Protein AF-A0A3D3UKE1-F1 (afdb_monomer_lite)

Structure (mmCIF, N/CA/C/O backbone):
data_AF-A0A3D3UKE1-F1
#
_entry.id   AF-A0A3D3UKE1-F1
#
loop_
_atom_site.group_PDB
_atom_site.id
_atom_site.type_symbol
_atom_site.label_atom_id
_atom_site.label_alt_id
_atom_site.label_comp_id
_atom_site.label_asym_id
_atom_site.label_entity_id
_atom_site.label_seq_id
_atom_site.pdbx_PDB_ins_code
_atom_site.Cartn_x
_atom_site.Cartn_y
_atom_site.Cartn_z
_atom_site.occupancy
_atom_site.B_iso_or_equiv
_atom_site.auth_seq_id
_atom_site.auth_comp_id
_atom_site.auth_asym_id
_atom_site.auth_atom_id
_atom_site.pdbx_PDB_model_num
ATOM 1 N N . GLU A 1 1 ? 20.126 -11.163 16.396 1.00 57.16 1 GLU A N 1
ATOM 2 C CA . GLU A 1 1 ? 19.040 -11.382 15.422 1.00 57.16 1 GLU A CA 1
ATOM 3 C C . GLU A 1 1 ? 19.032 -10.174 14.496 1.00 57.16 1 GLU A C 1
ATOM 5 O O . GLU A 1 1 ? 19.212 -9.073 15.002 1.00 57.16 1 GLU A O 1
ATOM 10 N N . LEU A 1 2 ? 18.993 -10.368 13.176 1.00 71.19 2 LEU A N 1
ATOM 11 C CA . LEU A 1 2 ? 18.944 -9.259 12.214 1.00 71.19 2 LEU A CA 1
ATOM 12 C C . LEU A 1 2 ? 17.497 -8.771 12.132 1.00 71.19 2 LEU A C 1
ATOM 14 O O . LEU A 1 2 ? 16.613 -9.545 11.770 1.00 71.19 2 LEU A O 1
ATOM 18 N N . GLU A 1 3 ? 17.258 -7.515 12.493 1.00 77.94 3 GLU A N 1
ATOM 19 C CA . GLU A 1 3 ? 15.948 -6.888 12.337 1.00 77.94 3 GLU A CA 1
ATOM 20 C C . GLU A 1 3 ? 15.735 -6.560 10.856 1.00 77.94 3 GLU A C 1
ATOM 22 O O . GLU A 1 3 ? 16.482 -5.781 10.266 1.00 77.94 3 GLU A O 1
ATOM 27 N N . LEU A 1 4 ? 14.750 -7.208 10.232 1.00 83.50 4 LEU A N 1
ATOM 28 C CA . LEU A 1 4 ? 14.402 -6.965 8.835 1.00 83.50 4 LEU A CA 1
ATOM 29 C C . LEU A 1 4 ? 13.387 -5.821 8.760 1.00 83.50 4 LEU A C 1
ATOM 31 O O . LEU A 1 4 ? 12.241 -5.972 9.188 1.00 83.50 4 LEU A O 1
ATOM 35 N N . THR A 1 5 ? 13.806 -4.694 8.193 1.00 88.44 5 THR A N 1
ATOM 36 C CA . THR A 1 5 ? 12.964 -3.518 7.943 1.00 88.44 5 THR A CA 1
ATOM 37 C C . THR A 1 5 ? 12.627 -3.392 6.454 1.00 88.44 5 THR A C 1
ATOM 39 O O . THR A 1 5 ? 13.275 -4.035 5.623 1.00 88.44 5 THR A O 1
ATOM 42 N N . PRO A 1 6 ? 11.625 -2.573 6.079 1.00 91.69 6 PRO A N 1
ATOM 43 C CA . PRO A 1 6 ? 11.438 -2.178 4.687 1.00 91.69 6 PRO A CA 1
ATOM 44 C C . PRO A 1 6 ? 12.722 -1.588 4.088 1.00 91.69 6 PRO A C 1
ATOM 46 O O . PRO A 1 6 ? 13.528 -0.983 4.800 1.00 91.69 6 PRO A O 1
ATOM 49 N N . LEU A 1 7 ? 12.895 -1.787 2.783 1.00 93.00 7 LEU A N 1
ATOM 50 C CA . LEU A 1 7 ? 13.998 -1.237 2.004 1.00 93.00 7 LEU A CA 1
ATOM 51 C C . LEU A 1 7 ? 13.928 0.291 1.982 1.00 93.00 7 LEU A C 1
ATOM 53 O O . LEU A 1 7 ? 12.839 0.869 1.929 1.00 93.00 7 LEU A O 1
ATOM 57 N N . SER A 1 8 ? 15.093 0.938 1.972 1.00 95.19 8 SER A N 1
ATOM 58 C CA . SER A 1 8 ? 15.165 2.373 1.699 1.00 95.19 8 SER A CA 1
ATOM 59 C C . SER A 1 8 ? 14.760 2.669 0.250 1.00 95.19 8 SER A C 1
ATOM 61 O O . SER A 1 8 ? 14.779 1.780 -0.602 1.00 95.19 8 SER A O 1
ATOM 63 N N . GLY A 1 9 ? 14.424 3.926 -0.055 1.00 94.31 9 GLY A N 1
ATOM 64 C CA . GLY A 1 9 ? 14.123 4.331 -1.431 1.00 94.31 9 GLY A CA 1
ATOM 65 C C . GLY A 1 9 ? 15.261 3.990 -2.397 1.00 94.31 9 GLY A C 1
ATOM 66 O O . GLY A 1 9 ? 15.019 3.396 -3.442 1.00 94.31 9 GLY A O 1
ATOM 67 N N . GLU A 1 10 ? 16.509 4.253 -2.008 1.00 96.81 10 GLU A N 1
ATOM 68 C CA . GLU A 1 10 ? 17.683 3.918 -2.823 1.00 96.81 10 GLU A CA 1
ATOM 69 C C . GLU A 1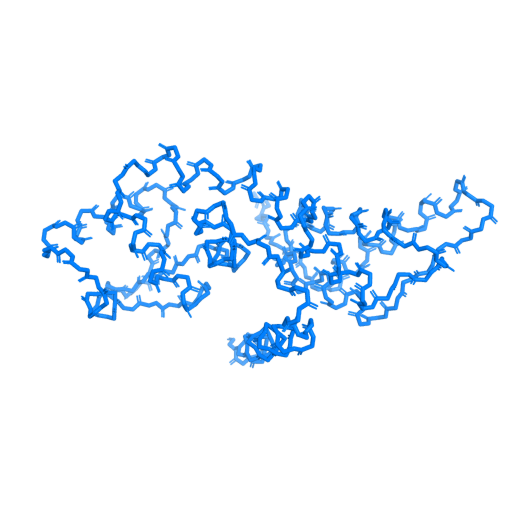 10 ? 17.876 2.408 -2.998 1.00 96.81 10 GLU A C 1
ATOM 71 O O . GLU A 1 10 ? 18.197 1.956 -4.099 1.00 96.81 10 GLU A O 1
ATOM 76 N N . ASP A 1 11 ? 17.606 1.607 -1.963 1.00 96.75 11 ASP A N 1
ATOM 77 C CA . ASP A 1 11 ? 17.656 0.147 -2.081 1.00 96.75 11 ASP A CA 1
ATOM 78 C C . ASP A 1 11 ? 16.567 -0.374 -3.024 1.00 96.75 11 ASP A C 1
ATOM 80 O O . ASP A 1 11 ? 16.836 -1.250 -3.846 1.00 96.75 11 ASP A O 1
ATOM 84 N N . VAL A 1 12 ? 15.352 0.184 -2.964 1.00 97.06 12 VAL A N 1
ATOM 85 C CA . VAL A 1 12 ? 14.283 -0.142 -3.920 1.00 97.06 12 VAL A CA 1
ATOM 86 C C . VAL A 1 12 ? 14.721 0.190 -5.344 1.00 97.06 12 VAL A C 1
ATOM 88 O O . VAL A 1 12 ? 14.632 -0.673 -6.222 1.00 97.06 12 VAL A O 1
ATOM 91 N N . LYS A 1 13 ? 15.243 1.400 -5.581 1.00 98.06 13 LYS A N 1
ATOM 92 C CA . LYS A 1 13 ? 15.735 1.803 -6.907 1.00 98.06 13 LYS A CA 1
ATOM 93 C C . LYS A 1 13 ? 16.841 0.875 -7.401 1.00 98.06 13 LYS A C 1
ATOM 95 O O . LYS A 1 13 ? 16.814 0.445 -8.552 1.00 98.06 13 LYS A O 1
ATOM 100 N N . SER A 1 14 ? 17.788 0.532 -6.529 1.00 96.44 14 SER A N 1
ATOM 101 C CA . SER A 1 14 ? 18.876 -0.405 -6.820 1.00 96.44 14 SER A CA 1
ATOM 102 C C . SER A 1 14 ? 18.346 -1.786 -7.212 1.00 96.44 14 SER A C 1
ATOM 104 O O . SER A 1 14 ? 18.734 -2.326 -8.246 1.00 96.44 14 SER A O 1
ATOM 106 N N . VAL A 1 15 ? 17.388 -2.331 -6.456 1.00 95.69 15 VAL A N 1
ATOM 107 C CA . VAL A 1 15 ? 16.750 -3.620 -6.764 1.00 95.69 15 VAL A CA 1
ATOM 108 C C . VAL A 1 15 ? 16.079 -3.601 -8.138 1.00 95.69 15 VAL A C 1
ATOM 110 O O . VAL A 1 15 ? 16.272 -4.538 -8.915 1.00 95.69 15 VAL A O 1
ATOM 113 N N . ILE A 1 16 ? 15.331 -2.543 -8.466 1.00 97.00 16 ILE A N 1
ATOM 114 C CA . ILE A 1 16 ? 14.677 -2.417 -9.777 1.00 97.00 16 ILE A CA 1
ATOM 115 C C . ILE A 1 16 ? 15.711 -2.325 -10.903 1.00 97.00 16 ILE A C 1
ATOM 117 O O . ILE A 1 16 ? 15.591 -3.046 -11.895 1.00 97.00 16 ILE A O 1
ATOM 121 N N . ARG A 1 17 ? 16.756 -1.504 -10.742 1.00 97.00 17 ARG A N 1
ATOM 122 C CA . ARG A 1 17 ? 17.830 -1.373 -11.741 1.00 97.00 17 ARG A CA 1
ATOM 123 C C . ARG A 1 17 ? 18.564 -2.695 -11.967 1.00 97.00 17 ARG A C 1
ATOM 125 O O . ARG A 1 17 ? 18.746 -3.079 -13.116 1.00 97.00 17 ARG A O 1
ATOM 132 N N . ASN A 1 18 ? 18.894 -3.426 -10.904 1.00 91.69 18 ASN A N 1
ATOM 133 C CA . ASN A 1 18 ? 19.542 -4.738 -11.005 1.00 91.69 18 ASN A CA 1
ATOM 134 C C . ASN A 1 18 ? 18.637 -5.767 -11.703 1.00 91.69 18 ASN A C 1
ATOM 136 O O . ASN A 1 18 ? 19.106 -6.576 -12.502 1.00 91.69 18 ASN A O 1
ATOM 140 N N . GLY A 1 19 ? 17.329 -5.728 -11.427 1.00 91.12 19 GLY A N 1
ATOM 141 C CA . GLY A 1 19 ? 16.345 -6.562 -12.119 1.00 91.12 19 GLY A CA 1
ATOM 142 C C . GLY A 1 19 ? 16.271 -6.257 -13.618 1.00 91.12 19 GLY A C 1
ATOM 143 O O . GLY A 1 19 ? 16.279 -7.181 -14.431 1.00 91.12 19 GLY A O 1
ATOM 144 N N . LEU A 1 20 ? 16.259 -4.972 -13.985 1.00 91.25 20 LEU A N 1
ATOM 145 C CA . LEU A 1 20 ? 16.283 -4.532 -15.381 1.00 91.25 20 LEU A CA 1
ATOM 146 C C . LEU A 1 20 ? 17.595 -4.885 -16.080 1.00 91.25 20 LEU A C 1
ATOM 148 O O . LEU A 1 20 ? 17.563 -5.325 -17.223 1.00 91.25 20 LEU A O 1
ATOM 152 N N . GLU A 1 21 ? 18.741 -4.741 -15.414 1.00 91.75 21 GLU A N 1
ATOM 153 C CA . GLU A 1 21 ? 20.040 -5.147 -15.958 1.00 91.75 21 GLU A CA 1
ATOM 154 C C . GLU A 1 21 ? 20.061 -6.648 -16.272 1.00 91.75 21 GLU A C 1
ATOM 156 O O . GLU A 1 21 ? 20.431 -7.050 -17.378 1.00 91.75 21 GLU A O 1
ATOM 161 N N . ALA A 1 22 ? 19.583 -7.474 -15.337 1.00 84.25 22 ALA A N 1
ATOM 162 C CA . ALA A 1 22 ? 19.475 -8.912 -15.538 1.00 84.25 22 ALA A CA 1
ATOM 163 C C . ALA A 1 22 ? 18.524 -9.269 -16.694 1.00 84.25 22 ALA A C 1
ATOM 165 O O . ALA A 1 22 ? 18.854 -10.139 -17.499 1.00 84.25 22 ALA A O 1
ATOM 166 N N . ALA A 1 23 ? 17.374 -8.594 -16.809 1.00 84.31 23 ALA A N 1
ATOM 167 C CA . ALA A 1 23 ? 16.444 -8.788 -17.925 1.00 84.31 23 ALA A CA 1
ATOM 168 C C . ALA A 1 23 ? 17.074 -8.374 -19.266 1.00 84.31 23 ALA A C 1
ATOM 170 O O . ALA A 1 23 ? 17.056 -9.141 -20.230 1.00 84.31 23 ALA A O 1
ATOM 171 N N . ASN A 1 24 ? 17.729 -7.211 -19.294 1.00 87.88 24 ASN A N 1
ATOM 172 C CA . ASN A 1 24 ? 18.405 -6.664 -20.467 1.00 87.88 24 ASN A CA 1
ATOM 173 C C . ASN A 1 24 ? 19.514 -7.579 -20.998 1.00 87.88 24 ASN A C 1
ATOM 175 O O . ASN A 1 24 ? 19.700 -7.662 -22.210 1.00 87.88 24 ASN A O 1
ATOM 179 N N . ALA A 1 25 ? 20.202 -8.318 -20.126 1.00 87.69 25 ALA A N 1
ATOM 180 C CA . ALA A 1 25 ? 21.204 -9.302 -20.534 1.00 87.69 25 ALA A CA 1
ATOM 181 C C . ALA A 1 25 ? 20.624 -10.484 -21.342 1.00 87.69 25 ALA A C 1
ATOM 183 O O . ALA A 1 25 ? 21.377 -11.202 -22.002 1.00 87.69 25 ALA A O 1
ATOM 184 N N . MET A 1 26 ? 19.304 -10.701 -21.300 1.00 83.25 26 MET A N 1
ATOM 185 C CA . MET A 1 26 ? 18.619 -11.818 -21.964 1.00 83.25 26 MET A CA 1
ATOM 186 C C . MET A 1 26 ? 17.860 -11.410 -23.238 1.00 83.25 26 MET A C 1
ATOM 188 O O . MET A 1 26 ? 17.297 -12.275 -23.909 1.00 83.25 26 MET A O 1
ATOM 192 N N . GLN A 1 27 ? 17.831 -10.121 -23.588 1.00 81.50 27 GLN A N 1
ATOM 193 C CA . GLN A 1 27 ? 17.027 -9.574 -24.689 1.00 81.50 27 GLN A CA 1
ATOM 194 C C . GLN A 1 27 ? 17.875 -8.765 -25.679 1.00 81.50 27 GLN A C 1
ATOM 196 O O . GLN A 1 27 ? 18.909 -8.203 -25.336 1.00 81.50 27 GLN A O 1
ATOM 201 N N . SER A 1 28 ? 17.430 -8.692 -26.937 1.00 82.81 28 SER A N 1
ATOM 202 C CA . SER A 1 28 ? 18.147 -7.969 -27.999 1.00 82.81 28 SER A CA 1
ATOM 203 C C . SER A 1 28 ? 17.992 -6.450 -27.921 1.00 82.81 28 SER A C 1
ATOM 205 O O . SER A 1 28 ? 18.871 -5.719 -28.370 1.00 82.81 28 SER A O 1
ATOM 207 N N . THR A 1 29 ? 16.866 -5.978 -27.386 1.00 89.94 29 THR A N 1
ATOM 208 C CA . THR A 1 29 ? 16.536 -4.554 -27.280 1.00 89.94 29 THR A CA 1
ATOM 209 C C . THR A 1 29 ? 16.434 -4.207 -25.805 1.00 89.94 29 THR A C 1
ATOM 211 O O . THR A 1 29 ? 15.548 -4.752 -25.159 1.00 89.94 29 THR A O 1
ATOM 214 N N . PRO A 1 30 ? 17.317 -3.368 -25.244 1.00 92.69 30 PRO A N 1
ATOM 215 C CA . PRO A 1 30 ? 17.303 -3.070 -23.816 1.00 92.69 30 PRO A CA 1
ATOM 216 C C . PRO A 1 30 ? 16.148 -2.134 -23.444 1.00 92.69 30 PRO A C 1
ATOM 218 O O . PRO A 1 30 ? 15.898 -1.153 -24.143 1.00 92.69 30 PRO A O 1
ATOM 221 N N . VAL A 1 31 ? 15.514 -2.409 -22.306 1.00 94.38 31 VAL A N 1
ATOM 222 C CA . VAL A 1 31 ? 14.503 -1.561 -21.663 1.00 94.38 31 VAL A CA 1
ATOM 223 C C . VAL A 1 31 ? 15.182 -0.612 -20.679 1.00 94.38 31 VAL A C 1
ATOM 225 O O . VAL A 1 31 ? 16.100 -0.997 -19.945 1.00 94.38 31 VAL A O 1
ATOM 228 N N . LYS A 1 32 ? 14.737 0.643 -20.662 1.00 97.94 32 LYS A N 1
ATOM 229 C CA . LYS A 1 32 ? 15.161 1.668 -19.701 1.00 97.94 32 LYS A CA 1
ATOM 230 C C . LYS A 1 32 ? 14.013 2.015 -18.761 1.00 97.94 32 LYS A C 1
ATOM 232 O O . LYS A 1 32 ? 12.866 1.693 -19.032 1.00 97.94 32 LYS A O 1
ATOM 237 N N . ILE A 1 33 ? 14.340 2.686 -17.664 1.00 98.19 33 ILE A N 1
ATOM 238 C CA . ILE A 1 33 ? 13.363 3.248 -16.736 1.00 98.19 33 ILE A CA 1
ATOM 239 C C . ILE A 1 33 ? 13.764 4.679 -16.396 1.00 98.19 33 ILE A C 1
ATOM 241 O O . ILE A 1 33 ? 14.959 4.976 -16.285 1.00 98.19 33 ILE A O 1
ATOM 245 N N . THR A 1 34 ? 12.785 5.564 -16.270 1.00 98.31 34 THR A N 1
ATOM 246 C CA . THR A 1 34 ? 13.006 6.952 -15.858 1.00 98.31 34 THR A CA 1
ATOM 247 C C . THR A 1 34 ? 13.090 7.080 -14.328 1.00 98.31 34 THR A C 1
ATOM 249 O O . THR A 1 34 ? 12.664 6.198 -13.581 1.00 98.31 34 THR A O 1
ATOM 252 N N . GLU A 1 35 ? 13.673 8.172 -13.821 1.00 97.12 35 GLU A N 1
ATOM 253 C CA . GLU A 1 35 ? 13.807 8.371 -12.366 1.00 97.12 35 GLU A CA 1
ATOM 254 C C . GLU A 1 35 ? 12.460 8.613 -11.669 1.00 97.12 35 GLU A C 1
ATOM 256 O O . GLU A 1 35 ? 12.247 8.115 -10.569 1.00 97.12 35 GLU A O 1
ATOM 261 N N . ASP A 1 36 ? 11.522 9.301 -12.318 1.00 94.75 36 ASP A N 1
ATOM 262 C CA . ASP A 1 36 ? 10.164 9.507 -11.802 1.00 94.75 36 ASP A CA 1
ATOM 263 C C . ASP A 1 36 ? 9.357 8.197 -11.748 1.00 94.75 36 ASP A C 1
ATOM 265 O O . ASP A 1 36 ? 8.622 7.960 -10.789 1.00 94.75 36 ASP A O 1
ATOM 269 N N . ALA A 1 37 ? 9.549 7.295 -12.715 1.00 97.31 37 ALA A N 1
ATOM 270 C CA . ALA A 1 37 ? 8.995 5.942 -12.665 1.00 97.31 37 ALA A CA 1
ATOM 271 C C . ALA A 1 37 ? 9.554 5.140 -11.475 1.00 97.31 37 ALA A C 1
ATOM 273 O O . ALA A 1 37 ? 8.814 4.443 -10.775 1.00 97.31 37 ALA A O 1
ATOM 274 N N . LEU A 1 38 ? 10.857 5.265 -11.205 1.00 97.44 38 LEU A N 1
ATOM 275 C CA . LEU A 1 38 ? 11.491 4.662 -10.033 1.00 97.44 38 LEU A CA 1
ATOM 276 C C . LEU A 1 38 ? 10.934 5.232 -8.720 1.00 97.44 38 LEU A C 1
ATOM 278 O O . LEU A 1 38 ? 10.627 4.458 -7.811 1.00 97.44 38 LEU A O 1
ATOM 282 N N . ASP A 1 39 ? 10.762 6.552 -8.630 1.00 94.88 39 ASP A N 1
ATOM 283 C CA . ASP A 1 39 ? 10.177 7.218 -7.461 1.00 94.88 39 ASP A CA 1
ATOM 284 C C . ASP A 1 39 ? 8.737 6.756 -7.198 1.00 94.88 39 ASP A C 1
ATOM 286 O O . ASP A 1 39 ? 8.367 6.513 -6.047 1.00 94.88 39 ASP A O 1
ATOM 290 N N . LEU A 1 40 ? 7.939 6.525 -8.246 1.00 94.06 40 LEU A N 1
ATOM 291 C CA . LEU A 1 40 ? 6.608 5.928 -8.097 1.00 94.06 40 LEU A CA 1
ATOM 292 C C . LEU A 1 40 ? 6.655 4.503 -7.536 1.00 94.06 40 LEU A C 1
ATOM 294 O O . LEU A 1 40 ? 5.833 4.151 -6.688 1.00 94.06 40 LEU A O 1
ATOM 298 N N . ILE A 1 41 ? 7.602 3.670 -7.978 1.00 95.25 41 ILE A N 1
ATOM 299 C CA . ILE A 1 41 ? 7.747 2.303 -7.450 1.00 95.25 41 ILE A CA 1
ATOM 300 C C . ILE A 1 41 ? 8.158 2.340 -5.972 1.00 95.25 41 ILE A C 1
ATOM 302 O O . ILE A 1 41 ? 7.626 1.563 -5.172 1.00 95.25 41 ILE A O 1
ATOM 306 N N . VAL A 1 42 ? 9.057 3.252 -5.583 1.00 94.69 42 VAL A N 1
ATOM 307 C CA . VAL A 1 42 ? 9.374 3.522 -4.167 1.00 94.69 42 VAL A CA 1
ATOM 308 C C . VAL A 1 42 ? 8.093 3.884 -3.411 1.00 94.69 42 VAL A C 1
ATOM 310 O O . VAL A 1 42 ? 7.774 3.237 -2.411 1.00 94.69 42 VAL A O 1
ATOM 313 N N . GLY A 1 43 ? 7.337 4.826 -3.982 1.00 88.38 43 GLY A N 1
ATOM 314 C CA . GLY A 1 43 ? 5.967 5.218 -3.654 1.00 88.38 43 GLY A CA 1
ATOM 315 C C . GLY A 1 43 ? 5.066 4.075 -3.224 1.00 88.38 43 GLY A C 1
ATOM 316 O O . GLY A 1 43 ? 4.681 3.912 -2.064 1.00 88.38 43 GLY A O 1
ATOM 317 N N . PHE A 1 44 ? 4.702 3.282 -4.219 1.00 92.19 44 PHE A N 1
ATOM 318 C CA . PHE A 1 44 ? 3.675 2.266 -4.084 1.00 92.19 44 PHE A CA 1
ATOM 319 C C . PHE A 1 44 ? 4.132 1.041 -3.297 1.00 92.19 44 PHE A C 1
ATOM 321 O O . PHE A 1 44 ? 3.304 0.353 -2.698 1.00 92.19 44 PHE A O 1
ATOM 328 N N . SER A 1 45 ? 5.434 0.750 -3.293 1.00 92.62 45 SER A N 1
ATOM 329 C CA . SER A 1 45 ? 5.956 -0.440 -2.624 1.00 92.62 45 SER A CA 1
ATOM 330 C C . SER A 1 45 ? 6.126 -0.286 -1.115 1.00 92.62 45 SER A C 1
ATOM 332 O O . SER A 1 45 ? 6.250 -1.305 -0.431 1.00 92.62 45 SER A O 1
ATOM 334 N N . GLU A 1 46 ? 6.171 0.945 -0.591 1.00 91.00 46 GLU A N 1
ATOM 335 C CA . GLU A 1 46 ? 6.490 1.242 0.816 1.00 91.00 46 GLU A CA 1
ATOM 336 C C . GLU A 1 46 ? 7.782 0.528 1.298 1.00 91.00 46 GLU A C 1
ATOM 338 O O . GLU A 1 46 ? 7.927 0.209 2.479 1.00 91.00 46 GLU A O 1
ATOM 343 N N . GLY A 1 47 ? 8.702 0.204 0.376 1.00 91.12 47 GLY A N 1
ATOM 344 C CA . GLY A 1 47 ? 9.938 -0.534 0.662 1.00 91.12 47 GLY A CA 1
ATOM 345 C C . GLY A 1 47 ? 9.773 -2.043 0.897 1.00 91.12 47 GLY A C 1
ATOM 346 O O . GLY A 1 47 ? 10.754 -2.727 1.189 1.00 91.12 47 GLY A O 1
ATOM 347 N N . TYR A 1 48 ? 8.571 -2.616 0.781 1.00 91.19 48 TYR A N 1
ATOM 348 C CA . TYR A 1 48 ? 8.377 -4.054 0.993 1.00 91.19 48 TYR A CA 1
ATOM 349 C C . TYR A 1 48 ? 8.834 -4.861 -0.233 1.00 91.19 48 TYR A C 1
ATOM 351 O O . TYR A 1 48 ? 8.248 -4.702 -1.306 1.00 91.19 48 TYR A O 1
ATOM 359 N N . PRO A 1 49 ? 9.795 -5.803 -0.104 1.00 91.94 49 PRO A N 1
ATOM 360 C CA . PRO A 1 49 ? 10.395 -6.485 -1.259 1.00 91.94 49 PRO A CA 1
ATOM 361 C C . PRO A 1 49 ? 9.398 -7.155 -2.217 1.00 91.94 49 PRO A C 1
ATOM 363 O O . PRO A 1 49 ? 9.561 -7.114 -3.432 1.00 91.94 49 PRO A O 1
ATOM 366 N N . HIS A 1 50 ? 8.325 -7.740 -1.684 1.00 88.12 50 HIS A N 1
ATOM 367 C CA . HIS A 1 50 ? 7.293 -8.394 -2.488 1.00 88.12 50 HIS A CA 1
ATOM 368 C C . HIS A 1 50 ? 6.393 -7.397 -3.236 1.00 88.12 50 HIS A C 1
ATOM 370 O O . HIS A 1 50 ? 5.876 -7.731 -4.300 1.00 88.12 50 HIS A O 1
ATOM 376 N N . PHE A 1 51 ? 6.227 -6.173 -2.723 1.00 93.38 51 PHE A N 1
ATOM 377 C CA . PHE A 1 51 ? 5.549 -5.102 -3.452 1.00 93.38 51 PHE A CA 1
ATOM 378 C C . PHE A 1 51 ? 6.471 -4.505 -4.511 1.00 93.38 51 PHE A C 1
ATOM 380 O O . PHE A 1 51 ? 6.039 -4.375 -5.651 1.00 93.38 51 PHE A O 1
ATOM 387 N N . VAL A 1 52 ? 7.746 -4.251 -4.185 1.00 95.12 52 VAL A N 1
ATOM 388 C CA . VAL A 1 52 ? 8.765 -3.805 -5.158 1.00 95.12 52 VAL A CA 1
ATOM 389 C C . VAL A 1 52 ? 8.782 -4.731 -6.373 1.00 95.12 52 VAL A C 1
ATOM 391 O O . VAL A 1 52 ? 8.665 -4.271 -7.506 1.00 95.12 52 VAL A O 1
ATOM 394 N N . GLN A 1 53 ? 8.840 -6.044 -6.133 1.00 92.75 53 GLN A N 1
ATOM 395 C CA . GLN A 1 53 ? 8.806 -7.045 -7.194 1.00 92.75 53 GLN A CA 1
ATOM 396 C C . GLN A 1 53 ? 7.524 -6.961 -8.030 1.00 92.75 53 GLN A C 1
ATOM 398 O O . GLN A 1 53 ? 7.593 -7.003 -9.257 1.00 92.75 53 GLN A O 1
ATOM 403 N N . GLN A 1 54 ? 6.355 -6.865 -7.389 1.00 94.50 54 GLN A N 1
ATOM 404 C CA . GLN A 1 54 ? 5.082 -6.849 -8.106 1.00 94.50 54 GLN A CA 1
ATOM 405 C C . GLN A 1 54 ? 4.921 -5.580 -8.951 1.00 94.50 54 GLN A C 1
ATOM 407 O O . GLN A 1 54 ? 4.513 -5.693 -10.106 1.00 94.50 54 GLN A O 1
ATOM 412 N N . PHE A 1 55 ? 5.251 -4.402 -8.413 1.00 96.12 55 PHE A N 1
ATOM 413 C CA . PHE A 1 55 ? 5.204 -3.150 -9.171 1.00 96.12 55 PHE A CA 1
ATOM 414 C C . PHE A 1 55 ? 6.216 -3.172 -10.316 1.00 96.12 55 PHE A C 1
ATOM 416 O O . PHE A 1 55 ? 5.813 -2.994 -11.459 1.00 96.12 55 PHE A O 1
ATOM 423 N N . GLY A 1 56 ? 7.480 -3.518 -10.047 1.00 94.81 56 GLY A N 1
ATOM 424 C CA . GLY A 1 56 ? 8.517 -3.601 -11.079 1.00 94.81 56 GLY A CA 1
ATOM 425 C C . GLY A 1 56 ? 8.163 -4.556 -12.222 1.00 94.81 56 GLY A C 1
ATOM 426 O O . GLY A 1 56 ? 8.261 -4.184 -13.388 1.00 94.81 56 GLY A O 1
ATOM 427 N N . TYR A 1 57 ? 7.687 -5.765 -11.900 1.00 93.75 57 TYR A N 1
ATOM 428 C CA . TYR A 1 57 ? 7.254 -6.731 -12.914 1.00 93.75 57 TYR A CA 1
ATOM 429 C C . TYR A 1 57 ? 6.054 -6.226 -13.720 1.00 93.75 57 TYR A C 1
ATOM 431 O O . TYR A 1 57 ? 6.037 -6.371 -14.940 1.00 93.75 57 TYR A O 1
ATOM 439 N N . SER A 1 58 ? 5.059 -5.633 -13.053 1.00 94.75 58 SER A N 1
ATOM 440 C CA . SER A 1 58 ? 3.848 -5.158 -13.733 1.00 94.75 58 SER A CA 1
ATOM 441 C C . SER A 1 58 ? 4.183 -4.022 -14.704 1.00 94.75 58 SER A C 1
ATOM 443 O O . SER A 1 58 ? 3.725 -4.066 -15.843 1.00 94.75 58 SER A O 1
ATOM 445 N N . SER A 1 59 ? 5.036 -3.074 -14.297 1.00 96.06 59 SER A N 1
ATOM 446 C CA . SER A 1 59 ? 5.496 -1.977 -15.159 1.00 96.06 59 SER A CA 1
ATOM 447 C C . SER A 1 59 ? 6.286 -2.496 -16.359 1.00 96.06 59 SER A C 1
ATOM 449 O O . SER A 1 59 ? 5.960 -2.168 -17.493 1.00 96.06 59 SER A O 1
ATOM 451 N N . TYR A 1 60 ? 7.250 -3.394 -16.132 1.00 93.44 60 TYR A N 1
ATOM 452 C CA . TYR A 1 60 ? 8.016 -4.019 -17.216 1.00 93.44 60 TYR A CA 1
ATOM 453 C C . TYR A 1 60 ? 7.123 -4.802 -18.192 1.00 93.44 60 TYR A C 1
ATOM 455 O O . TYR A 1 60 ? 7.362 -4.801 -19.392 1.00 93.44 60 TYR A O 1
ATOM 463 N N . SER A 1 61 ? 6.076 -5.470 -17.698 1.00 91.00 61 SER A N 1
ATOM 464 C CA . SER A 1 61 ? 5.166 -6.249 -18.548 1.00 91.00 61 SER A CA 1
ATOM 465 C C . SER A 1 61 ? 4.218 -5.401 -19.404 1.00 91.00 61 SER A C 1
ATOM 467 O O . SER A 1 61 ? 3.652 -5.921 -20.368 1.00 91.00 61 SER A O 1
ATOM 469 N N . LEU A 1 62 ? 4.003 -4.137 -19.026 1.00 92.12 62 LEU A N 1
ATOM 470 C CA . LEU A 1 62 ? 3.087 -3.222 -19.706 1.00 92.12 62 LEU A CA 1
ATOM 471 C C . LEU A 1 62 ? 3.785 -2.213 -20.614 1.00 92.12 62 LEU A C 1
ATOM 473 O O . LEU A 1 62 ? 3.101 -1.687 -21.494 1.00 92.12 62 LEU A O 1
ATOM 477 N N . ASP A 1 63 ? 5.092 -2.006 -20.436 1.00 92.94 63 ASP A N 1
ATOM 478 C CA . ASP A 1 63 ? 5.945 -1.232 -21.340 1.00 92.94 63 ASP A CA 1
ATOM 479 C C . ASP A 1 63 ? 5.810 -1.723 -22.793 1.00 92.94 63 ASP A C 1
ATOM 481 O O . ASP A 1 63 ? 5.688 -2.921 -23.081 1.00 92.94 63 ASP A O 1
ATOM 485 N N . LYS A 1 64 ? 5.796 -0.766 -23.725 1.00 94.50 64 LYS A N 1
ATOM 486 C CA . LYS A 1 64 ? 5.601 -1.007 -25.164 1.00 94.50 64 LYS A CA 1
ATOM 487 C C . LYS A 1 64 ? 6.660 -0.363 -26.040 1.00 94.50 64 LYS A C 1
ATOM 489 O O . LYS A 1 64 ? 6.694 -0.668 -27.236 1.00 94.50 64 LYS A O 1
ATOM 494 N N . ASP A 1 65 ? 7.484 0.522 -25.497 1.00 96.50 65 ASP A N 1
ATOM 495 C CA . ASP A 1 65 ? 8.451 1.299 -26.270 1.00 96.50 65 ASP A CA 1
ATOM 496 C C . ASP A 1 65 ? 9.893 1.168 -25.753 1.00 96.50 65 ASP A C 1
ATOM 498 O O . ASP A 1 65 ? 10.814 1.733 -26.351 1.00 96.50 65 ASP A O 1
ATOM 502 N N . ASN A 1 66 ? 10.118 0.281 -24.779 1.00 96.50 66 ASN A N 1
ATOM 503 C CA . ASN A 1 66 ? 11.400 0.027 -24.123 1.00 96.50 66 ASN A CA 1
ATOM 504 C C . ASN A 1 66 ? 11.842 1.174 -23.201 1.00 96.50 66 ASN A C 1
ATOM 506 O O . ASN A 1 66 ? 13.040 1.308 -22.905 1.00 96.50 66 ASN A O 1
ATOM 510 N N . LEU A 1 67 ? 10.900 1.996 -22.743 1.00 98.06 67 LEU A N 1
ATOM 511 C CA . LEU A 1 67 ? 11.124 3.039 -21.758 1.00 98.06 67 LEU A CA 1
ATOM 512 C C . LEU A 1 67 ? 9.978 3.037 -20.747 1.00 98.06 67 LEU A C 1
ATOM 514 O O . LEU A 1 67 ? 8.983 3.715 -20.934 1.00 98.06 67 LEU A O 1
ATOM 518 N N . ILE A 1 68 ? 10.183 2.353 -19.622 1.00 98.00 68 ILE A N 1
ATOM 519 C CA . ILE A 1 68 ? 9.253 2.405 -18.495 1.00 98.00 68 ILE A CA 1
ATOM 520 C C . ILE A 1 68 ? 9.239 3.832 -17.947 1.00 98.00 68 ILE A C 1
ATOM 522 O O . ILE A 1 68 ? 10.219 4.281 -17.335 1.00 98.00 68 ILE A O 1
ATOM 526 N N . ASP A 1 69 ? 8.122 4.517 -18.145 1.00 96.69 69 ASP A N 1
ATOM 527 C CA . ASP A 1 69 ? 7.908 5.878 -17.675 1.00 96.69 69 ASP A CA 1
ATOM 528 C C . ASP A 1 69 ? 6.881 5.952 -16.529 1.00 96.69 69 ASP A C 1
ATOM 530 O O . ASP A 1 69 ? 6.398 4.949 -15.986 1.00 96.69 69 ASP A O 1
ATOM 534 N N . HIS A 1 70 ? 6.575 7.175 -16.097 1.00 94.12 70 HIS A N 1
ATOM 535 C CA . HIS A 1 70 ? 5.584 7.432 -15.055 1.00 94.12 70 HIS A CA 1
ATOM 536 C C . HIS A 1 70 ? 4.207 6.831 -15.384 1.00 94.12 70 HIS A C 1
ATOM 538 O O . HIS A 1 70 ? 3.504 6.331 -14.493 1.00 94.12 70 HIS A O 1
ATOM 544 N N . GLN A 1 71 ? 3.782 6.925 -16.644 1.00 94.31 71 GLN A N 1
ATOM 545 C CA . GLN A 1 71 ? 2.475 6.459 -17.084 1.00 94.31 71 GLN A CA 1
ATOM 546 C C . GLN A 1 71 ? 2.421 4.930 -17.071 1.00 94.31 71 GLN A C 1
ATOM 548 O O . GLN A 1 71 ? 1.449 4.382 -16.548 1.00 94.31 71 GLN A O 1
ATOM 553 N N . ASP A 1 72 ? 3.483 4.248 -17.508 1.00 95.00 72 ASP A N 1
ATOM 554 C CA . ASP A 1 72 ? 3.561 2.783 -17.448 1.00 95.00 72 ASP A CA 1
ATOM 555 C C . ASP A 1 72 ? 3.427 2.261 -16.017 1.00 95.00 72 ASP A C 1
ATOM 557 O O . ASP A 1 72 ? 2.640 1.351 -15.749 1.00 95.00 72 ASP A O 1
ATOM 561 N N . VAL A 1 73 ? 4.158 2.858 -15.066 1.00 95.81 73 VAL A N 1
ATOM 562 C CA . VAL A 1 73 ? 4.087 2.455 -13.650 1.00 95.81 73 VAL A CA 1
ATOM 563 C C . VAL A 1 73 ? 2.701 2.714 -13.068 1.00 95.81 73 VAL A C 1
ATOM 565 O O . VAL A 1 73 ? 2.176 1.892 -12.312 1.00 95.81 73 VAL A O 1
ATOM 568 N N . T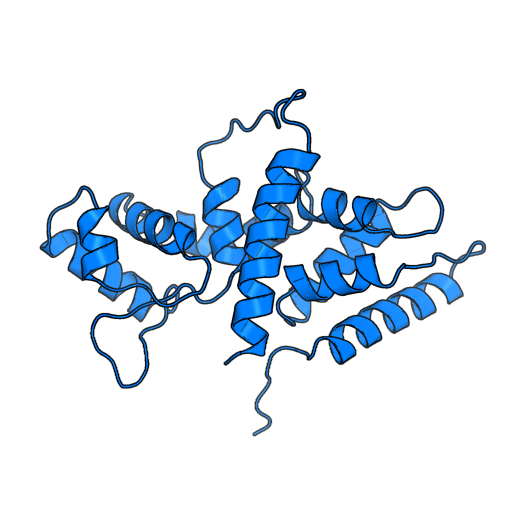HR A 1 74 ? 2.087 3.838 -13.429 1.00 91.88 74 THR A N 1
ATOM 569 C CA . THR A 1 74 ? 0.731 4.185 -12.993 1.00 91.88 74 THR A CA 1
ATOM 570 C C . THR A 1 74 ? -0.291 3.180 -13.517 1.00 91.88 74 THR A C 1
ATOM 572 O O . THR A 1 74 ? -1.081 2.633 -12.739 1.00 91.88 74 THR A O 1
ATOM 575 N N . ASP A 1 75 ? -0.278 2.915 -14.821 1.00 90.56 75 ASP A N 1
ATOM 576 C CA . ASP A 1 75 ? -1.227 2.006 -15.457 1.00 90.56 75 ASP A CA 1
ATOM 577 C C . ASP A 1 75 ? -1.031 0.581 -14.942 1.00 90.56 75 ASP A C 1
ATOM 579 O O . ASP A 1 75 ? -2.011 -0.109 -14.633 1.00 90.56 75 ASP A O 1
ATOM 583 N N . ALA A 1 76 ? 0.223 0.174 -14.742 1.00 92.88 76 ALA A N 1
ATOM 584 C CA . ALA A 1 76 ? 0.574 -1.086 -14.110 1.00 92.88 76 ALA A CA 1
ATOM 585 C C . ALA A 1 76 ? 0.090 -1.198 -12.670 1.00 92.88 76 ALA A C 1
ATOM 587 O O . ALA A 1 76 ? -0.320 -2.280 -12.250 1.00 92.88 76 ALA A O 1
ATOM 588 N N . ALA A 1 77 ? 0.111 -0.109 -11.907 1.00 90.75 77 ALA A N 1
ATOM 589 C CA . ALA A 1 77 ? -0.351 -0.106 -10.531 1.00 90.75 77 ALA A CA 1
ATOM 590 C C . ALA A 1 77 ? -1.881 -0.193 -10.430 1.00 90.75 77 ALA A C 1
ATOM 592 O O . ALA A 1 77 ? -2.398 -0.985 -9.635 1.00 90.75 77 ALA A O 1
ATOM 593 N N . LEU A 1 78 ? -2.594 0.619 -11.216 1.00 88.44 78 LEU A N 1
ATOM 594 C CA . LEU A 1 78 ? -4.004 0.957 -10.987 1.00 88.44 78 LEU A CA 1
ATOM 595 C C . LEU A 1 78 ? -5.005 0.180 -11.846 1.00 88.44 78 LEU A C 1
ATOM 597 O O . LEU A 1 78 ? -6.195 0.152 -11.519 1.00 88.44 78 LEU A O 1
ATOM 601 N N . SER A 1 79 ? -4.557 -0.440 -12.937 1.00 85.25 79 SER A N 1
ATOM 602 C CA . SER A 1 79 ? -5.445 -1.194 -13.822 1.00 85.25 79 SER A CA 1
ATOM 603 C C . SER A 1 79 ? -6.049 -2.418 -13.132 1.00 85.25 79 SER A C 1
ATOM 605 O O . SER A 1 79 ? -5.501 -2.974 -12.179 1.00 85.25 79 SER A O 1
ATOM 607 N N . LYS A 1 80 ? -7.182 -2.900 -13.654 1.00 83.31 80 LYS A N 1
ATOM 608 C CA . LYS A 1 80 ? -7.717 -4.213 -13.272 1.00 83.31 80 LYS A CA 1
ATOM 609 C C . LYS A 1 80 ? -6.703 -5.299 -13.637 1.00 83.31 80 LYS A C 1
ATOM 611 O O . LYS A 1 80 ? -6.249 -5.345 -14.778 1.00 83.31 80 LYS A O 1
ATOM 616 N N . GLY A 1 81 ? -6.375 -6.175 -12.692 1.00 84.56 81 GLY A N 1
ATOM 617 C CA . GLY A 1 81 ? -5.265 -7.121 -12.832 1.00 84.56 81 GLY A CA 1
ATOM 618 C C . GLY A 1 81 ? -3.872 -6.483 -12.736 1.00 84.56 81 GLY A C 1
ATOM 619 O O . GLY A 1 81 ? -2.885 -7.180 -12.943 1.00 84.56 81 GLY A O 1
ATOM 620 N N . GLY A 1 82 ? -3.789 -5.188 -12.421 1.00 89.25 82 GLY A N 1
ATOM 621 C CA . GLY A 1 82 ? -2.552 -4.481 -12.111 1.00 89.25 82 GLY A CA 1
ATOM 622 C C . GLY A 1 82 ? -2.040 -4.794 -10.705 1.00 89.25 82 GLY A C 1
ATOM 623 O O . GLY A 1 82 ? -2.632 -5.570 -9.948 1.00 89.25 82 GLY A O 1
ATOM 624 N N . ALA A 1 83 ? -0.923 -4.179 -10.331 1.00 92.38 83 ALA A N 1
ATOM 625 C CA . ALA A 1 83 ? -0.183 -4.522 -9.127 1.00 92.38 83 ALA A CA 1
ATOM 626 C C . ALA A 1 83 ? -1.012 -4.372 -7.842 1.00 92.38 83 ALA A C 1
ATOM 628 O O . ALA A 1 83 ? -0.986 -5.288 -7.020 1.00 92.38 83 ALA A O 1
ATOM 629 N N . PHE A 1 84 ? -1.795 -3.298 -7.667 1.00 91.06 84 PHE A N 1
ATOM 630 C CA . PHE A 1 84 ? -2.633 -3.153 -6.468 1.00 91.06 84 PHE A CA 1
ATOM 631 C C . PHE A 1 84 ? -3.759 -4.188 -6.393 1.00 91.06 84 PHE A C 1
ATOM 633 O O . PHE A 1 84 ? -4.077 -4.655 -5.298 1.00 91.06 84 PHE A O 1
ATOM 640 N N . ASP A 1 85 ? -4.337 -4.575 -7.531 1.00 89.06 85 ASP A N 1
ATOM 641 C CA . ASP A 1 85 ? -5.371 -5.614 -7.589 1.00 89.06 85 ASP A CA 1
ATOM 642 C C . ASP A 1 85 ? -4.775 -6.976 -7.192 1.00 89.06 85 ASP A C 1
ATOM 644 O O . ASP A 1 85 ? -5.277 -7.658 -6.297 1.00 89.06 85 ASP A O 1
ATOM 648 N N . LEU A 1 86 ? -3.613 -7.316 -7.764 1.00 91.00 86 LEU A N 1
ATOM 649 C CA . LEU A 1 86 ? -2.888 -8.562 -7.490 1.00 91.00 86 LEU A CA 1
ATOM 650 C C . LEU A 1 86 ? -2.364 -8.648 -6.048 1.00 91.00 86 LEU A C 1
ATOM 652 O O . LEU A 1 86 ? -2.487 -9.695 -5.403 1.00 91.00 86 LEU A O 1
ATOM 656 N N . ILE A 1 87 ? -1.803 -7.555 -5.521 1.00 92.19 87 ILE A N 1
ATOM 657 C CA . ILE A 1 87 ? -1.401 -7.437 -4.109 1.00 92.19 87 ILE A CA 1
ATOM 658 C C . ILE A 1 87 ? -2.629 -7.597 -3.215 1.00 92.19 87 ILE A C 1
ATOM 660 O O . ILE A 1 87 ? -2.606 -8.352 -2.239 1.00 92.19 87 ILE A O 1
ATOM 664 N N . GLY A 1 88 ? -3.711 -6.915 -3.573 1.00 90.44 88 GLY A N 1
ATOM 665 C CA . GLY A 1 88 ? -4.986 -6.976 -2.890 1.00 90.44 88 GLY A CA 1
ATOM 666 C C . GLY A 1 88 ? -5.516 -8.392 -2.742 1.00 90.44 88 GLY A C 1
ATOM 667 O O . GLY A 1 88 ? -5.796 -8.844 -1.628 1.00 90.44 88 GLY A O 1
ATOM 668 N N . ASP A 1 89 ? -5.590 -9.116 -3.853 1.00 89.19 89 ASP A N 1
ATOM 669 C CA . ASP A 1 89 ? -6.059 -10.496 -3.887 1.00 89.19 89 ASP A CA 1
ATOM 670 C C . ASP A 1 89 ? -5.157 -11.445 -3.088 1.00 89.19 89 ASP A C 1
ATOM 672 O O . ASP A 1 89 ? -5.667 -12.313 -2.372 1.00 89.19 89 ASP A O 1
ATOM 676 N N . ARG A 1 90 ? -3.832 -11.263 -3.161 1.00 90.81 90 ARG A N 1
ATOM 677 C CA . ARG A 1 90 ? -2.866 -12.147 -2.493 1.00 90.81 90 ARG A CA 1
ATOM 678 C C . ARG A 1 90 ? -2.760 -11.901 -0.988 1.00 90.81 90 ARG A C 1
ATOM 680 O O . ARG A 1 90 ? -2.638 -12.862 -0.230 1.00 90.81 90 ARG A O 1
ATOM 687 N N . TYR A 1 91 ? -2.787 -10.643 -0.552 1.00 88.62 91 TYR A N 1
ATOM 688 C CA . TYR A 1 91 ? -2.433 -10.269 0.822 1.00 88.62 91 TYR A CA 1
ATOM 689 C C . TYR A 1 91 ? -3.592 -9.652 1.608 1.00 88.62 91 TYR A C 1
ATOM 691 O O . TYR A 1 91 ? -3.739 -9.926 2.799 1.00 88.62 91 TYR A O 1
ATOM 699 N N . TYR A 1 92 ? -4.435 -8.833 0.976 1.00 90.31 92 TYR A N 1
ATOM 700 C CA . TYR A 1 92 ? -5.415 -8.000 1.686 1.00 90.31 92 TYR A CA 1
ATOM 701 C C . TYR A 1 92 ? -6.804 -8.627 1.785 1.00 90.31 92 TYR A C 1
ATOM 703 O O . TYR A 1 92 ? -7.490 -8.473 2.802 1.00 90.31 92 TYR A O 1
ATOM 711 N N . LYS A 1 93 ? -7.205 -9.387 0.764 1.00 88.75 93 LYS A N 1
ATOM 712 C CA . LYS A 1 93 ? -8.532 -9.996 0.651 1.00 88.75 93 LYS A CA 1
ATOM 713 C C . LYS A 1 93 ? -8.876 -10.870 1.850 1.00 88.75 93 LYS A C 1
ATOM 715 O O . LYS A 1 93 ? -9.979 -10.770 2.386 1.00 88.75 93 LYS A O 1
ATOM 720 N N . ASP A 1 94 ? -7.926 -11.678 2.318 1.00 85.81 94 ASP A N 1
ATOM 721 C CA . ASP A 1 94 ? -8.132 -12.529 3.489 1.00 85.81 94 ASP A CA 1
ATOM 722 C C . ASP A 1 94 ? -8.351 -11.707 4.768 1.00 85.81 94 ASP A C 1
ATOM 724 O O . ASP A 1 94 ? -9.285 -11.969 5.532 1.00 85.81 94 ASP A O 1
ATOM 728 N N . MET A 1 95 ? -7.559 -10.650 4.975 1.00 84.00 95 MET A N 1
ATOM 729 C CA . MET A 1 95 ? -7.730 -9.752 6.120 1.00 84.00 95 MET A CA 1
ATOM 730 C C . MET A 1 95 ? -9.085 -9.047 6.096 1.00 84.00 95 MET A C 1
ATOM 732 O O . MET A 1 95 ? -9.743 -8.963 7.134 1.00 84.00 95 MET A O 1
ATOM 736 N N . TYR A 1 96 ? -9.527 -8.591 4.924 1.00 84.25 96 TYR A N 1
ATOM 737 C CA . TYR A 1 96 ? -10.725 -7.768 4.785 1.00 84.25 96 TYR A CA 1
ATOM 738 C C . TYR A 1 96 ? -12.038 -8.561 4.684 1.00 84.25 96 TYR A C 1
ATOM 740 O O . TYR A 1 96 ? -13.034 -8.208 5.323 1.00 84.25 96 TYR A O 1
ATOM 748 N N . PHE A 1 97 ? -12.071 -9.640 3.900 1.00 83.50 97 PHE A N 1
ATOM 749 C CA . PHE A 1 97 ? -13.295 -10.407 3.651 1.00 83.50 97 PHE A CA 1
ATOM 750 C C . PHE A 1 97 ? -13.417 -11.644 4.541 1.00 83.50 97 PHE A C 1
ATOM 752 O O . PHE A 1 97 ? -14.493 -11.877 5.100 1.00 83.50 97 PHE A O 1
ATOM 759 N N . ASN A 1 98 ? -12.335 -12.408 4.711 1.00 78.81 98 ASN A N 1
ATOM 760 C CA . ASN A 1 98 ? -12.400 -13.725 5.355 1.00 78.81 98 ASN A CA 1
ATOM 761 C C . ASN A 1 98 ? -12.270 -13.632 6.874 1.00 78.81 98 ASN A C 1
ATOM 763 O O . ASN A 1 98 ? -13.103 -14.165 7.619 1.00 78.81 98 ASN A O 1
ATOM 767 N N . LYS A 1 99 ? -11.241 -12.922 7.349 1.00 81.06 99 LYS A N 1
ATOM 768 C CA . LYS A 1 99 ? -11.020 -12.700 8.779 1.00 81.06 99 LYS A CA 1
ATOM 769 C C . LYS A 1 99 ? -12.133 -11.816 9.331 1.00 81.06 99 LYS A C 1
ATOM 771 O O . LYS A 1 99 ? -12.678 -12.108 10.399 1.00 81.06 99 LYS A O 1
ATOM 776 N N . ILE A 1 100 ? -12.537 -10.773 8.612 1.00 81.62 100 ILE A N 1
ATOM 777 C CA . ILE A 1 100 ? -13.574 -9.843 9.062 1.00 81.62 100 ILE A CA 1
ATOM 778 C C . ILE A 1 100 ? -14.910 -10.168 8.395 1.00 81.62 100 ILE A C 1
ATOM 780 O O . ILE A 1 100 ? -15.209 -9.707 7.301 1.00 81.62 100 ILE A O 1
ATOM 784 N N . LYS A 1 101 ? -15.751 -10.936 9.095 1.00 80.38 101 LYS A N 1
ATOM 785 C CA . LYS A 1 101 ? -17.083 -11.325 8.595 1.00 80.38 101 LYS A CA 1
ATOM 786 C C . LYS A 1 101 ? -18.183 -10.291 8.855 1.00 80.38 101 LYS A C 1
ATOM 788 O O . LYS A 1 101 ? -19.237 -10.367 8.242 1.00 80.38 101 LYS A O 1
ATOM 793 N N . LYS A 1 102 ? -17.970 -9.360 9.792 1.00 88.56 102 LYS A N 1
ATOM 794 C CA . LYS A 1 102 ? -18.982 -8.375 10.205 1.00 88.56 102 LYS A CA 1
ATOM 795 C C . LYS A 1 102 ? -18.804 -7.064 9.444 1.00 88.56 102 LYS A C 1
ATOM 797 O O . LYS A 1 102 ? -17.740 -6.454 9.537 1.00 88.56 102 LYS A O 1
ATOM 802 N N . ASP A 1 103 ? -19.863 -6.571 8.810 1.00 89.88 103 ASP A N 1
ATOM 803 C CA . ASP A 1 103 ? -19.825 -5.311 8.049 1.00 89.88 103 ASP A CA 1
ATOM 804 C C . ASP A 1 103 ? -19.473 -4.103 8.915 1.00 89.88 103 ASP A C 1
ATOM 806 O O . ASP A 1 103 ? -18.711 -3.239 8.498 1.00 89.88 103 ASP A O 1
ATOM 810 N N . ALA A 1 104 ? -19.918 -4.092 10.172 1.00 91.94 104 ALA A N 1
ATOM 811 C CA . ALA A 1 104 ? -19.527 -3.068 11.136 1.00 91.94 104 ALA A CA 1
ATOM 812 C C . ALA A 1 104 ? -17.997 -2.970 11.318 1.00 91.94 104 ALA A C 1
ATOM 814 O O . ALA A 1 104 ? -17.460 -1.896 11.556 1.00 91.94 104 ALA A O 1
ATOM 815 N N . TYR A 1 105 ? -17.267 -4.077 11.199 1.00 94.44 105 TYR A N 1
ATOM 816 C CA . TYR A 1 105 ? -15.814 -4.070 11.375 1.00 94.44 105 TYR A CA 1
ATOM 817 C C . TYR A 1 105 ? -15.131 -3.594 10.088 1.00 94.44 105 TYR A C 1
ATOM 819 O O . TYR A 1 105 ? -14.158 -2.847 10.149 1.00 94.44 105 TYR A O 1
ATOM 827 N N . ARG A 1 106 ? -15.686 -3.959 8.924 1.00 94.31 106 ARG A N 1
ATOM 828 C CA . ARG A 1 106 ? -15.260 -3.424 7.621 1.00 94.31 106 ARG A CA 1
ATOM 829 C C . ARG A 1 106 ? -15.485 -1.917 7.536 1.00 94.31 106 ARG A C 1
ATOM 831 O O . ARG A 1 106 ? -14.626 -1.216 7.019 1.00 94.31 106 ARG A O 1
ATOM 838 N N . GLN A 1 107 ? -16.573 -1.411 8.118 1.00 95.00 107 GLN A N 1
ATOM 839 C CA . GLN A 1 107 ? -16.831 0.024 8.214 1.00 95.00 107 GLN A CA 1
ATOM 840 C C . GLN A 1 107 ? -15.730 0.752 8.997 1.00 95.00 107 GLN A C 1
ATOM 842 O O . GLN A 1 107 ? -15.312 1.829 8.586 1.00 95.00 107 GLN A O 1
ATOM 847 N N . VAL A 1 108 ? -15.225 0.173 10.094 1.00 96.31 108 VAL A N 1
ATOM 848 C CA . VAL A 1 108 ? -14.085 0.754 10.827 1.00 96.31 108 VAL A CA 1
ATOM 849 C C . VAL A 1 108 ? -12.860 0.847 9.920 1.00 96.31 108 VAL A C 1
ATOM 851 O O . VAL A 1 108 ? -12.266 1.915 9.832 1.00 96.31 108 VAL A O 1
ATOM 854 N N . LEU A 1 109 ? -12.526 -0.219 9.187 1.00 95.69 109 LEU A N 1
ATOM 855 C CA . LEU A 1 109 ? -11.409 -0.189 8.236 1.00 95.69 109 LEU A CA 1
ATOM 856 C C . LEU A 1 109 ? -11.608 0.836 7.111 1.00 95.69 109 LEU A C 1
ATOM 858 O O . LEU A 1 109 ? -10.661 1.531 6.760 1.00 95.69 109 LEU A O 1
ATOM 862 N N . GLN A 1 110 ? -12.827 0.972 6.581 1.00 95.12 110 GLN A N 1
ATOM 863 C CA . GLN A 1 110 ? -13.160 1.991 5.578 1.00 95.12 110 GLN A CA 1
ATOM 864 C C . GLN A 1 110 ? -12.944 3.405 6.125 1.00 95.12 110 GLN A C 1
ATOM 866 O O . GLN A 1 110 ? -12.295 4.213 5.470 1.00 95.12 110 GLN A O 1
ATOM 871 N N . ILE A 1 111 ? -13.407 3.686 7.346 1.00 96.12 111 ILE A N 1
ATOM 872 C CA . ILE A 1 111 ? -13.191 4.984 8.002 1.00 96.12 111 ILE A CA 1
ATOM 873 C C . ILE A 1 111 ? -11.696 5.253 8.203 1.00 96.12 111 ILE A C 1
ATOM 875 O O . ILE A 1 111 ? -11.227 6.356 7.938 1.00 96.12 111 ILE A O 1
ATOM 879 N N . MET A 1 112 ? -10.938 4.253 8.660 1.00 96.31 112 MET A N 1
ATOM 880 C CA . MET A 1 112 ? -9.494 4.398 8.865 1.00 96.31 112 MET A CA 1
ATOM 881 C C . MET A 1 112 ? -8.747 4.618 7.544 1.00 96.31 112 MET A C 1
ATOM 883 O O . MET A 1 112 ? -7.811 5.408 7.517 1.00 96.31 112 MET A O 1
ATOM 887 N N . SER A 1 113 ? -9.194 3.994 6.447 1.00 94.88 113 SER A N 1
ATOM 888 C CA . SER A 1 113 ? -8.568 4.145 5.125 1.00 94.88 113 SER A CA 1
ATOM 889 C C . SER A 1 113 ? -8.624 5.568 4.565 1.00 94.88 113 SER A C 1
ATOM 891 O O . SER A 1 113 ? -7.820 5.920 3.709 1.00 94.88 113 SER A O 1
ATOM 893 N N . GLU A 1 114 ? -9.519 6.419 5.077 1.00 91.81 114 GLU A N 1
ATOM 894 C CA . GLU A 1 114 ? -9.562 7.843 4.721 1.00 91.81 114 GLU A CA 1
ATOM 895 C C . GLU A 1 114 ? -8.326 8.615 5.209 1.00 91.81 114 GLU A C 1
ATOM 897 O O . GLU A 1 114 ? -8.011 9.655 4.640 1.00 91.81 114 GLU A O 1
ATOM 902 N N . LYS A 1 115 ? -7.630 8.104 6.236 1.00 90.69 115 LYS A N 1
ATOM 903 C CA . LYS A 1 115 ? -6.361 8.631 6.765 1.00 90.69 115 LYS A CA 1
ATOM 904 C C . LYS A 1 115 ? -5.152 7.773 6.358 1.00 90.69 115 LYS A C 1
ATOM 906 O O . LYS A 1 115 ? -4.111 7.834 7.002 1.00 90.69 115 LYS A O 1
ATOM 911 N N . TRP A 1 116 ? -5.280 6.946 5.319 1.00 89.75 116 TRP A N 1
ATOM 912 C CA . TRP A 1 116 ? -4.196 6.075 4.852 1.00 89.75 116 TRP A CA 1
ATOM 913 C C . TRP A 1 116 ? -3.640 5.179 5.975 1.00 89.75 116 TRP A C 1
ATOM 915 O O . TRP A 1 116 ? -4.393 4.425 6.598 1.00 89.75 116 TRP A O 1
ATOM 925 N N . ASN A 1 117 ? -2.335 5.245 6.242 1.00 89.56 117 ASN A N 1
ATOM 926 C CA . ASN A 1 117 ? -1.673 4.564 7.356 1.00 89.56 117 ASN A CA 1
ATOM 927 C C . ASN A 1 117 ? -1.315 5.524 8.511 1.00 89.56 117 ASN A C 1
ATOM 929 O O . ASN A 1 117 ? -0.522 5.152 9.380 1.00 89.56 117 ASN A O 1
ATOM 933 N N . GLU A 1 118 ? -1.897 6.727 8.556 1.00 93.62 118 GLU A N 1
ATOM 934 C CA . GLU A 1 118 ? -1.697 7.682 9.647 1.00 93.62 118 GLU A CA 1
ATOM 935 C C . GLU A 1 118 ? -2.470 7.294 10.918 1.00 93.62 118 GLU A C 1
ATOM 937 O O . GLU A 1 118 ? -3.402 6.481 10.920 1.00 93.62 118 GLU A O 1
ATOM 942 N N . TRP A 1 119 ? -2.087 7.908 12.041 1.00 96.25 119 TRP A N 1
ATOM 943 C CA . TRP A 1 119 ? -2.767 7.722 13.319 1.00 96.25 119 TRP A CA 1
ATOM 944 C C . TRP A 1 119 ? -4.142 8.409 13.335 1.00 96.25 119 TRP A C 1
ATOM 946 O O . TRP A 1 119 ? -4.279 9.607 13.091 1.00 96.25 119 TRP A O 1
ATOM 956 N N . ILE A 1 120 ? -5.168 7.653 13.716 1.00 97.50 120 ILE A N 1
ATOM 957 C CA . ILE A 1 120 ? -6.545 8.111 13.884 1.00 97.50 120 ILE A CA 1
ATOM 958 C C . ILE A 1 120 ? -7.041 7.810 15.301 1.00 97.50 120 ILE A C 1
ATOM 960 O O . ILE A 1 120 ? -6.779 6.742 15.865 1.00 97.50 120 ILE A O 1
ATOM 964 N N . SER A 1 121 ? -7.754 8.771 15.893 1.00 97.88 121 SER A N 1
ATOM 965 C CA . SER A 1 121 ? -8.305 8.620 17.237 1.00 97.88 121 SER A CA 1
ATOM 966 C C . SER A 1 121 ? -9.567 7.748 17.225 1.00 97.88 121 SER A C 1
ATOM 968 O O . SER A 1 121 ? -10.315 7.686 16.246 1.00 97.88 121 SER A O 1
ATOM 970 N N . LYS A 1 122 ? -9.851 7.081 18.345 1.00 97.56 122 LYS A N 1
ATOM 971 C CA . LYS A 1 122 ? -11.107 6.348 18.539 1.00 97.56 122 LYS A CA 1
ATOM 972 C C . LYS A 1 122 ? -12.326 7.259 18.384 1.00 97.56 122 LYS A C 1
ATOM 974 O O . LYS A 1 122 ? -13.353 6.797 17.891 1.00 97.56 122 LYS A O 1
ATOM 979 N N . ASP A 1 123 ? -12.208 8.518 18.793 1.00 96.94 123 ASP A N 1
ATOM 980 C CA . ASP A 1 123 ? -13.286 9.502 18.717 1.00 96.94 123 ASP A CA 1
ATOM 981 C C . ASP A 1 123 ? -13.536 9.940 17.266 1.00 96.94 123 ASP A C 1
ATOM 983 O O . ASP A 1 123 ? -14.691 10.004 16.839 1.00 96.94 123 ASP A O 1
ATOM 987 N N . ASP A 1 124 ? -12.477 10.091 16.463 1.00 97.56 124 ASP A N 1
ATOM 988 C CA . ASP A 1 124 ? -12.577 10.332 15.017 1.00 97.56 124 ASP A CA 1
ATOM 989 C C . ASP A 1 124 ? -13.314 9.169 14.343 1.00 97.56 124 ASP A C 1
ATOM 991 O O . ASP A 1 124 ? -14.270 9.385 13.594 1.00 97.56 124 ASP A O 1
ATOM 995 N N . ILE A 1 125 ? -12.927 7.922 14.653 1.00 97.75 125 ILE A N 1
ATOM 996 C CA . ILE A 1 125 ? -13.610 6.733 14.122 1.00 97.75 125 ILE A CA 1
ATOM 997 C C . ILE A 1 125 ? -15.075 6.732 14.573 1.00 97.75 125 ILE A C 1
ATOM 999 O O . ILE A 1 125 ? -15.980 6.489 13.772 1.00 97.75 125 ILE A O 1
ATOM 1003 N N . ARG A 1 126 ? -15.328 7.031 15.853 1.00 97.62 126 ARG A N 1
ATOM 1004 C CA . ARG A 1 126 ? -16.672 7.059 16.438 1.00 97.62 126 ARG A CA 1
ATOM 1005 C C . ARG A 1 126 ? -17.582 8.060 15.736 1.00 97.62 126 ARG A C 1
ATOM 1007 O O . ARG A 1 126 ? -18.748 7.730 15.540 1.00 97.62 126 ARG A O 1
ATOM 1014 N N . SER A 1 127 ? -17.061 9.225 15.351 1.00 97.19 127 SER A N 1
ATOM 1015 C CA . SER A 1 127 ? -17.830 10.288 14.690 1.00 97.19 127 SER A CA 1
ATOM 1016 C C . SER A 1 127 ? -18.408 9.866 13.330 1.00 97.19 127 SER A C 1
ATOM 1018 O O . SER A 1 127 ? -19.471 10.341 12.938 1.00 97.19 127 SER A O 1
ATOM 1020 N N . LYS A 1 128 ? -17.746 8.926 12.639 1.00 96.88 128 LYS A N 1
ATOM 1021 C CA . LYS A 1 128 ? -18.138 8.415 11.312 1.00 96.88 128 LYS A CA 1
ATOM 1022 C C . LYS A 1 128 ? -18.796 7.031 11.365 1.00 96.88 128 LYS A C 1
ATOM 1024 O O . LYS A 1 128 ? -19.417 6.581 10.398 1.00 96.88 128 LYS A O 1
ATOM 1029 N N . PHE A 1 129 ? -18.656 6.324 12.485 1.00 97.25 129 PHE A N 1
ATOM 1030 C CA . PHE A 1 129 ? -19.154 4.965 12.652 1.00 97.25 129 PHE A CA 1
ATOM 1031 C C . PHE A 1 129 ? -20.665 4.937 12.915 1.00 97.25 129 PHE A C 1
ATOM 1033 O O . PHE A 1 129 ? -21.163 5.572 13.840 1.00 97.25 129 PHE A O 1
ATOM 1040 N N . ARG A 1 130 ? -21.404 4.133 12.139 1.00 94.75 130 ARG A N 1
ATOM 1041 C CA . ARG A 1 130 ? -22.881 4.099 12.193 1.00 94.75 130 ARG A CA 1
ATOM 1042 C C . ARG A 1 130 ? -23.440 3.203 13.307 1.00 94.75 130 ARG A C 1
ATOM 1044 O O . ARG A 1 130 ? -24.626 3.269 13.606 1.00 94.75 130 ARG A O 1
ATOM 1051 N N . GLY A 1 131 ? -22.617 2.343 13.908 1.00 93.62 131 GLY A N 1
ATOM 1052 C CA . GLY A 1 131 ? -23.047 1.407 14.951 1.00 93.62 131 GLY A CA 1
ATOM 1053 C C . GLY A 1 131 ? -22.966 1.957 16.382 1.00 93.62 131 GLY A C 1
ATOM 1054 O O . GLY A 1 131 ? -22.488 3.060 16.659 1.00 93.62 131 GLY A O 1
ATOM 1055 N N . ASN A 1 132 ? -23.382 1.144 17.354 1.00 96.12 132 ASN A N 1
ATOM 1056 C CA . ASN A 1 132 ? -23.291 1.494 18.776 1.00 96.12 132 ASN A CA 1
ATOM 1057 C C . ASN A 1 132 ? -21.853 1.388 19.334 1.00 96.12 132 ASN A C 1
ATOM 1059 O O . ASN A 1 132 ? -20.963 0.802 18.711 1.00 96.12 132 ASN A O 1
ATOM 1063 N N . LYS A 1 133 ? -21.626 1.974 20.518 1.00 96.31 133 LYS A N 1
ATOM 1064 C CA . LYS A 1 133 ? -20.304 2.043 21.169 1.00 96.31 133 LYS A CA 1
ATOM 1065 C C . LYS A 1 133 ? -19.712 0.654 21.411 1.00 96.31 133 LYS A C 1
ATOM 1067 O O . LYS A 1 133 ? -18.567 0.407 21.057 1.00 96.31 133 LYS A O 1
ATOM 1072 N N . THR A 1 134 ? -20.512 -0.272 21.931 1.00 96.81 134 THR A N 1
ATOM 1073 C CA . THR A 1 134 ? -20.090 -1.653 22.206 1.00 96.81 134 THR A CA 1
ATOM 1074 C C . THR A 1 134 ? -19.596 -2.369 20.948 1.00 96.81 134 THR A C 1
ATOM 1076 O O . THR A 1 134 ? -18.630 -3.130 20.995 1.00 96.81 134 THR A O 1
ATOM 1079 N N . THR A 1 135 ? -20.233 -2.121 19.803 1.00 96.88 135 THR A N 1
ATOM 1080 C CA . THR A 1 135 ? -19.829 -2.709 18.520 1.00 96.88 135 THR A CA 1
ATOM 1081 C C . THR A 1 135 ? -18.512 -2.116 18.034 1.00 96.88 135 THR A C 1
ATOM 1083 O O . THR A 1 135 ? -17.647 -2.876 17.605 1.00 96.88 135 THR A O 1
ATOM 1086 N N . LEU A 1 136 ? -18.333 -0.795 18.148 1.00 97.56 136 LEU A N 1
ATOM 1087 C CA . LEU A 1 136 ? -17.069 -0.135 17.811 1.00 97.56 136 LEU A CA 1
ATOM 1088 C C . LEU A 1 136 ? -15.913 -0.671 18.663 1.00 97.56 136 LEU A C 1
ATOM 1090 O O . LEU A 1 136 ? -14.863 -1.024 18.133 1.00 97.56 136 LEU A O 1
ATOM 1094 N N . ASP A 1 137 ? -16.121 -0.770 19.974 1.00 97.38 137 ASP A N 1
ATOM 1095 C CA . ASP A 1 137 ? -15.099 -1.214 20.925 1.00 97.38 137 ASP A CA 1
ATOM 1096 C C . ASP A 1 137 ? -14.659 -2.651 20.629 1.00 97.38 137 ASP A C 1
ATOM 1098 O O . ASP A 1 137 ? -13.465 -2.961 20.614 1.00 97.38 137 ASP A O 1
ATOM 1102 N N . ASN A 1 138 ? -15.621 -3.520 20.313 1.00 96.69 138 ASN A N 1
ATOM 1103 C CA . ASN A 1 138 ? -15.339 -4.883 19.882 1.00 96.69 138 ASN A CA 1
ATOM 1104 C C . ASN A 1 138 ? -14.647 -4.946 18.516 1.00 96.69 138 ASN A C 1
ATOM 1106 O O . ASN A 1 138 ? -13.761 -5.781 18.344 1.00 96.69 138 ASN A O 1
ATOM 1110 N N . ALA A 1 139 ? -15.022 -4.086 17.566 1.00 96.38 139 ALA A N 1
ATOM 1111 C CA . ALA A 1 139 ? -14.376 -4.013 16.259 1.00 96.38 139 ALA A CA 1
ATOM 1112 C C . ALA A 1 139 ? -12.901 -3.626 16.402 1.00 96.38 139 ALA A C 1
ATOM 1114 O O . ALA A 1 139 ? -12.033 -4.391 15.994 1.00 96.38 139 ALA A O 1
ATOM 1115 N N . ILE A 1 140 ? -12.613 -2.502 17.063 1.00 97.00 140 ILE A N 1
ATOM 1116 C CA . ILE A 1 140 ? -11.247 -2.012 17.291 1.00 97.00 140 ILE A CA 1
ATOM 1117 C C . ILE A 1 140 ? -10.400 -3.066 18.006 1.00 97.00 140 ILE A C 1
ATOM 1119 O O . ILE A 1 140 ? -9.280 -3.343 17.581 1.00 97.00 140 ILE A O 1
ATOM 1123 N N . ARG A 1 141 ? -10.937 -3.686 19.066 1.00 96.12 141 ARG A N 1
ATOM 1124 C CA . ARG A 1 141 ? -10.234 -4.746 19.796 1.00 96.12 141 ARG A CA 1
ATOM 1125 C C . ARG A 1 141 ? -9.876 -5.909 18.875 1.00 96.12 141 ARG A C 1
ATOM 1127 O O . ARG A 1 141 ? -8.707 -6.244 18.769 1.00 96.12 141 ARG A O 1
ATOM 1134 N N . VAL A 1 142 ? -10.853 -6.478 18.167 1.00 95.06 142 VAL A N 1
ATOM 1135 C CA . VAL A 1 142 ? -10.621 -7.642 17.295 1.00 95.06 142 VAL A CA 1
ATOM 1136 C C . VAL A 1 142 ? -9.676 -7.319 16.137 1.00 95.06 142 VAL A C 1
ATOM 1138 O O . VAL A 1 142 ? -8.860 -8.162 15.774 1.00 95.06 142 VAL A O 1
ATOM 1141 N N . LEU A 1 143 ? -9.777 -6.126 15.546 1.00 95.44 143 LEU A N 1
ATOM 1142 C CA . LEU A 1 143 ? -8.879 -5.696 14.474 1.00 95.44 143 LEU A CA 1
ATOM 1143 C C . LEU A 1 143 ? -7.438 -5.555 14.976 1.00 95.44 143 LEU A C 1
ATOM 1145 O O . LEU A 1 143 ? -6.513 -5.990 14.291 1.00 95.44 143 LEU A O 1
ATOM 1149 N N . ALA A 1 144 ? -7.254 -4.997 16.176 1.00 95.19 144 ALA A N 1
ATOM 1150 C CA . ALA A 1 144 ? -5.937 -4.835 16.779 1.00 95.19 144 ALA A CA 1
ATOM 1151 C C . ALA A 1 144 ? -5.341 -6.173 17.233 1.00 95.19 144 ALA A C 1
ATOM 1153 O O . ALA A 1 144 ? -4.178 -6.441 16.968 1.00 95.19 144 ALA A O 1
ATOM 1154 N N . ASP A 1 145 ? -6.139 -7.041 17.860 1.00 93.69 145 ASP A N 1
ATOM 1155 C CA . ASP A 1 145 ? -5.691 -8.360 18.332 1.00 93.69 145 ASP A CA 1
ATOM 1156 C C . ASP A 1 145 ? -5.264 -9.272 17.164 1.00 93.69 145 ASP A C 1
ATOM 1158 O O . ASP A 1 145 ? -4.497 -10.213 17.342 1.00 93.69 145 ASP A O 1
ATOM 1162 N N . ARG A 1 146 ? -5.754 -8.989 15.951 1.00 90.81 146 ARG A N 1
ATOM 1163 C CA . ARG A 1 146 ? -5.378 -9.682 14.710 1.00 90.81 146 ARG A CA 1
ATOM 1164 C C . ARG A 1 146 ? -4.260 -8.993 13.933 1.00 90.81 146 ARG A C 1
ATOM 1166 O O . ARG A 1 146 ? -3.982 -9.419 12.816 1.00 90.81 146 ARG A O 1
ATOM 1173 N N . ASN A 1 147 ? -3.669 -7.934 14.485 1.00 91.25 147 ASN A N 1
ATOM 1174 C CA . ASN A 1 147 ? -2.650 -7.105 13.839 1.00 91.25 147 ASN A CA 1
ATOM 1175 C C . ASN A 1 147 ? -3.079 -6.533 12.476 1.00 91.25 147 ASN A C 1
ATOM 1177 O O . ASN A 1 147 ? -2.242 -6.248 11.633 1.00 91.25 147 ASN A O 1
ATOM 1181 N N . ILE A 1 148 ? -4.384 -6.344 12.250 1.00 92.38 148 ILE A N 1
ATOM 1182 C CA . ILE A 1 148 ? -4.888 -5.669 11.040 1.00 92.38 148 ILE A CA 1
ATOM 1183 C C . ILE A 1 148 ? -4.740 -4.149 11.201 1.00 92.38 148 ILE A C 1
ATOM 1185 O O . ILE A 1 148 ? -4.501 -3.424 10.237 1.00 92.38 148 ILE A O 1
ATOM 1189 N N . ILE A 1 149 ? -4.877 -3.672 12.441 1.00 95.69 149 ILE A N 1
ATOM 1190 C CA . ILE A 1 149 ? -4.587 -2.294 12.835 1.00 95.69 149 ILE A CA 1
ATOM 1191 C C . ILE A 1 149 ? -3.578 -2.296 13.976 1.00 95.69 149 ILE A C 1
ATOM 1193 O O . ILE A 1 149 ? -3.573 -3.200 14.812 1.00 95.69 149 ILE A O 1
ATOM 1197 N N . LEU A 1 150 ? -2.760 -1.255 14.044 1.00 96.31 150 LEU A N 1
ATOM 1198 C CA . LEU A 1 150 ? -1.751 -1.089 15.082 1.00 96.31 150 LEU A CA 1
ATOM 1199 C C . LEU A 1 150 ? -2.240 -0.108 16.1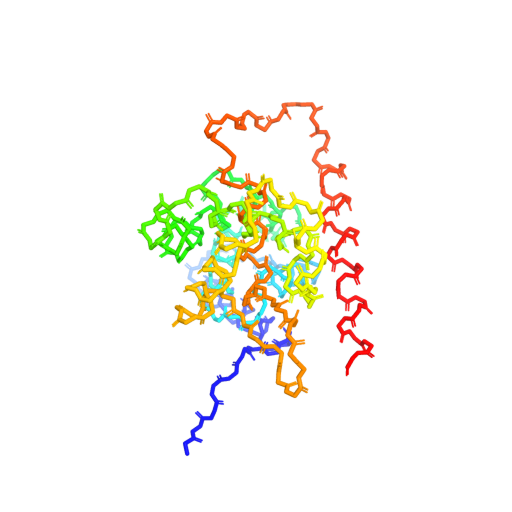42 1.00 96.31 150 LEU A C 1
ATOM 1201 O O . LEU A 1 150 ? -2.938 0.854 15.828 1.00 96.31 150 LEU A O 1
ATOM 1205 N N . ARG A 1 151 ? -1.865 -0.345 17.402 1.00 97.00 151 ARG A N 1
ATOM 1206 C CA . ARG A 1 151 ? -2.093 0.589 18.516 1.00 97.00 151 ARG A CA 1
ATOM 1207 C C . ARG A 1 151 ? -0.881 1.501 18.650 1.00 97.00 151 ARG A C 1
ATOM 1209 O O . ARG A 1 151 ? 0.244 1.020 18.532 1.00 97.00 151 ARG A O 1
ATOM 1216 N N . LYS A 1 152 ? -1.091 2.784 18.945 1.00 96.75 152 LYS A N 1
ATOM 1217 C CA . LYS A 1 152 ? 0.030 3.706 19.150 1.00 96.75 152 LYS A CA 1
ATOM 1218 C C . LYS A 1 152 ? 0.781 3.391 20.447 1.00 96.75 152 L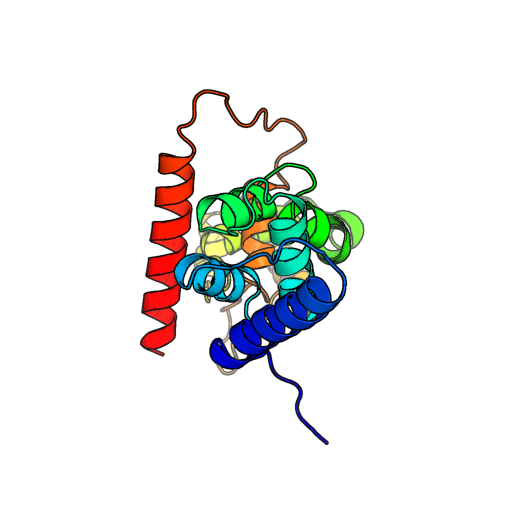YS A C 1
ATOM 1220 O O . LYS A 1 152 ? 0.157 3.393 21.515 1.00 96.75 152 LYS A O 1
ATOM 1225 N N . PRO A 1 153 ? 2.102 3.140 20.402 1.00 93.81 153 PRO A N 1
ATOM 1226 C CA . PRO A 1 153 ? 2.893 2.970 21.615 1.00 93.81 153 PRO A CA 1
ATOM 1227 C C . PRO A 1 153 ? 2.784 4.212 22.507 1.00 93.81 153 PRO A C 1
ATOM 1229 O O . PRO A 1 153 ? 2.819 5.340 22.025 1.00 93.81 153 PRO A O 1
ATOM 1232 N N . GLY A 1 154 ? 2.587 4.014 23.810 1.00 94.06 154 GLY A N 1
ATOM 1233 C CA . GLY A 1 154 ? 2.498 5.111 24.780 1.00 94.06 154 GLY A CA 1
ATOM 1234 C C . GLY A 1 154 ? 1.220 5.964 24.730 1.00 94.06 154 GLY A C 1
ATOM 1235 O O . GLY A 1 154 ? 1.018 6.768 25.637 1.00 94.06 154 GLY A O 1
ATOM 1236 N N . LYS A 1 155 ? 0.317 5.780 23.752 1.00 94.88 155 LYS A N 1
ATOM 1237 C CA . LYS A 1 155 ? -0.923 6.571 23.641 1.00 94.88 155 LYS A CA 1
ATOM 1238 C C . LYS A 1 155 ? -2.156 5.693 23.434 1.00 94.88 155 LYS A C 1
ATOM 1240 O O . LYS A 1 155 ? -2.327 5.028 22.417 1.00 94.88 155 LYS A O 1
ATOM 1245 N N . ARG A 1 156 ? -3.055 5.702 24.422 1.00 94.00 156 ARG A N 1
ATOM 1246 C CA . ARG A 1 156 ? -4.319 4.954 24.356 1.00 94.00 156 ARG A CA 1
ATOM 1247 C C . ARG A 1 156 ? -5.307 5.642 23.416 1.00 94.00 156 ARG A C 1
ATOM 1249 O O . ARG A 1 156 ? -5.412 6.861 23.412 1.00 94.00 156 ARG A O 1
ATOM 1256 N N . GLY A 1 157 ? -6.075 4.837 22.682 1.00 95.81 157 GLY A N 1
ATOM 1257 C CA . GLY A 1 157 ? -7.157 5.324 21.826 1.00 95.81 157 GLY A CA 1
ATOM 1258 C C . GLY A 1 157 ? -6.718 5.832 20.453 1.00 95.81 157 GLY A C 1
ATOM 1259 O O . GLY A 1 157 ? -7.565 6.359 19.744 1.00 95.81 157 GLY A O 1
ATOM 1260 N N . GLU A 1 158 ? -5.453 5.655 20.062 1.00 97.75 158 GLU A N 1
ATOM 1261 C CA . GLU A 1 158 ? -4.980 5.928 18.700 1.00 97.75 158 GLU A CA 1
ATOM 1262 C C . GLU A 1 158 ? -4.583 4.643 17.980 1.00 97.75 158 GLU A C 1
ATOM 1264 O O . GLU A 1 158 ? -3.922 3.762 18.548 1.00 97.75 158 GLU A O 1
ATOM 1269 N N . TYR A 1 159 ? -4.999 4.561 16.719 1.00 97.94 159 TYR A N 1
ATOM 1270 C CA . TYR A 1 159 ? -4.838 3.388 15.873 1.00 97.94 159 TYR A CA 1
ATOM 1271 C C . TYR A 1 159 ? -4.402 3.792 14.468 1.00 97.94 159 TYR A C 1
ATOM 1273 O O . TYR A 1 159 ? -4.658 4.918 14.062 1.00 97.94 159 TYR A O 1
ATOM 1281 N N . ARG A 1 160 ? -3.780 2.885 13.716 1.00 96.38 160 ARG A N 1
ATOM 1282 C CA . ARG A 1 160 ? -3.495 3.082 12.284 1.00 96.38 160 ARG A CA 1
ATOM 1283 C C . ARG A 1 160 ? -3.609 1.780 11.505 1.00 96.38 160 ARG A C 1
ATOM 1285 O O . ARG A 1 160 ? -3.475 0.705 12.096 1.00 96.38 160 ARG A O 1
ATOM 1292 N N . LEU A 1 161 ? -3.839 1.870 10.198 1.00 95.06 161 LEU A N 1
ATOM 1293 C CA . LEU A 1 161 ? -3.632 0.732 9.300 1.00 95.06 161 LEU A CA 1
ATOM 1294 C C . LEU A 1 161 ? -2.130 0.442 9.195 1.00 95.06 161 LEU A C 1
ATOM 1296 O O . LEU A 1 161 ? -1.309 1.353 9.294 1.00 95.06 161 LEU A O 1
ATOM 1300 N N . GLN A 1 162 ? -1.767 -0.830 9.035 1.00 88.81 162 GLN A N 1
ATOM 1301 C CA . GLN A 1 162 ? -0.358 -1.224 8.973 1.00 88.81 162 GLN A CA 1
ATOM 1302 C C . GLN A 1 162 ? 0.345 -0.695 7.711 1.00 88.81 162 GLN A C 1
ATOM 1304 O O . GLN A 1 162 ? 1.494 -0.269 7.802 1.00 88.81 162 GLN A O 1
ATOM 1309 N N . TRP A 1 163 ? -0.360 -0.686 6.575 1.00 88.88 163 TRP A N 1
ATOM 1310 C CA . TRP A 1 163 ? 0.171 -0.343 5.251 1.00 88.88 163 TRP A CA 1
ATOM 1311 C C . TRP A 1 163 ? -0.710 0.692 4.551 1.00 88.88 163 TRP A C 1
ATOM 1313 O O . TRP A 1 163 ? -1.943 0.577 4.595 1.00 88.88 163 TRP A O 1
ATOM 1323 N N . ALA A 1 164 ? -0.095 1.663 3.875 1.00 89.56 164 ALA A N 1
ATOM 1324 C CA . ALA A 1 164 ? -0.811 2.617 3.030 1.00 89.56 164 ALA A CA 1
ATOM 1325 C C . ALA A 1 164 ? -1.421 1.907 1.814 1.00 89.56 164 ALA A C 1
ATOM 1327 O O . ALA A 1 164 ? -2.574 2.176 1.475 1.00 89.56 164 ALA A O 1
ATOM 1328 N N . GLY A 1 165 ? -0.727 0.913 1.245 1.00 88.94 165 GLY A N 1
ATOM 1329 C CA . GLY A 1 165 ? -1.260 0.070 0.171 1.00 88.94 165 GLY A CA 1
ATOM 1330 C C . GLY A 1 165 ? -2.545 -0.666 0.569 1.00 88.94 165 GLY A C 1
ATOM 1331 O O . GLY A 1 165 ? -3.477 -0.781 -0.228 1.00 88.94 165 GLY A O 1
ATOM 1332 N N . PHE A 1 166 ? -2.669 -1.081 1.836 1.00 92.12 166 PHE A N 1
ATOM 1333 C CA . PHE A 1 166 ? -3.907 -1.690 2.329 1.00 92.12 166 PHE A CA 1
ATOM 1334 C C . PHE A 1 166 ? -5.042 -0.667 2.442 1.00 92.12 166 PHE A C 1
ATOM 1336 O O . PHE A 1 166 ? -6.175 -0.961 2.059 1.00 92.12 166 PHE A O 1
ATOM 1343 N N . ALA A 1 167 ? -4.746 0.544 2.920 1.00 91.88 167 ALA A N 1
ATOM 1344 C CA . ALA A 1 167 ? -5.712 1.639 2.955 1.00 91.88 167 ALA A CA 1
ATOM 1345 C C . ALA A 1 167 ? -6.212 1.998 1.548 1.00 91.88 167 ALA A C 1
ATOM 1347 O O . ALA A 1 167 ? 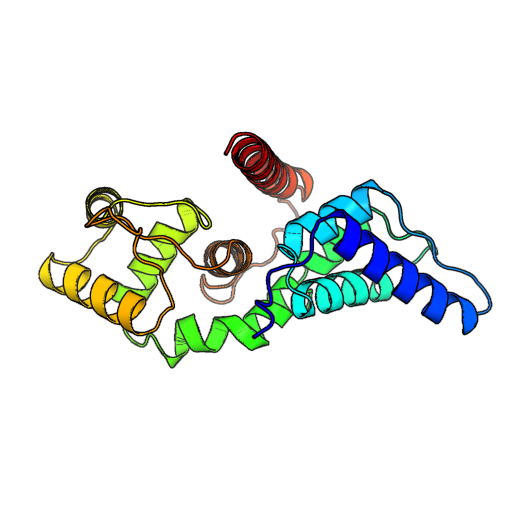-7.422 2.085 1.322 1.00 91.88 167 ALA A O 1
ATOM 1348 N N . PHE A 1 168 ? -5.285 2.122 0.596 1.00 89.69 168 PHE A N 1
ATOM 1349 C CA . PHE A 1 168 ? -5.577 2.354 -0.813 1.00 89.69 168 PHE A CA 1
ATOM 1350 C C . PHE A 1 168 ? -6.514 1.280 -1.367 1.00 89.69 168 PHE A C 1
ATOM 1352 O O . PHE A 1 168 ? -7.593 1.579 -1.886 1.00 89.69 168 PHE A O 1
ATOM 1359 N N . TRP A 1 169 ? -6.148 0.012 -1.178 1.00 90.50 169 TRP A N 1
ATOM 1360 C CA . TRP A 1 169 ? -6.945 -1.107 -1.657 1.00 90.50 169 TRP A CA 1
ATOM 1361 C C . TRP A 1 169 ? -8.350 -1.126 -1.037 1.00 90.50 169 TRP A C 1
ATOM 1363 O O . TRP A 1 169 ? -9.336 -1.309 -1.750 1.00 90.50 169 TRP A O 1
ATOM 1373 N N . ILE A 1 170 ? -8.492 -0.842 0.266 1.00 91.56 170 ILE A N 1
ATOM 1374 C CA . ILE A 1 170 ? -9.815 -0.697 0.896 1.00 91.56 170 ILE A CA 1
ATOM 1375 C C . ILE A 1 170 ? -10.633 0.389 0.190 1.00 91.56 170 ILE A C 1
ATOM 1377 O O . ILE A 1 170 ? -11.791 0.153 -0.168 1.00 91.56 170 ILE A O 1
ATOM 1381 N N . LYS A 1 171 ? -10.043 1.565 -0.027 1.00 88.50 171 LYS A N 1
ATOM 1382 C CA . LYS A 1 171 ? -10.737 2.735 -0.576 1.00 88.50 171 LYS A CA 1
ATOM 1383 C C . LYS A 1 171 ? -11.238 2.503 -2.005 1.00 88.50 171 LYS A C 1
ATOM 1385 O O . LYS A 1 171 ? -12.365 2.907 -2.312 1.00 88.50 171 LYS A O 1
ATOM 1390 N N . TYR A 1 172 ? -10.445 1.826 -2.837 1.00 86.06 172 TYR A N 1
ATOM 1391 C CA . TYR A 1 172 ? -10.691 1.739 -4.280 1.00 86.06 172 TYR A CA 1
ATOM 1392 C C . TYR A 1 172 ? -11.124 0.356 -4.789 1.00 86.06 172 TYR A C 1
ATOM 1394 O O . TYR A 1 172 ? -11.801 0.292 -5.807 1.00 86.06 172 TYR A O 1
ATOM 1402 N N . PHE A 1 173 ? -10.840 -0.738 -4.075 1.00 83.56 173 PHE A N 1
ATOM 1403 C CA . PHE A 1 173 ? -11.092 -2.105 -4.566 1.00 83.56 173 PHE A CA 1
ATOM 1404 C C . PHE A 1 173 ? -12.155 -2.880 -3.767 1.00 83.56 173 PHE A C 1
ATOM 1406 O O . PHE A 1 173 ? -12.562 -3.965 -4.179 1.00 83.56 173 PHE A O 1
ATOM 1413 N N . THR A 1 174 ? -12.658 -2.348 -2.641 1.00 83.44 174 THR A N 1
ATOM 1414 C CA . THR A 1 174 ? -13.637 -3.074 -1.793 1.00 83.44 174 THR A CA 1
ATOM 1415 C C . THR A 1 174 ? -15.092 -2.636 -1.941 1.00 83.44 174 THR A C 1
ATOM 1417 O O . THR A 1 174 ? -15.991 -3.330 -1.457 1.00 83.44 174 THR A O 1
ATOM 1420 N N . LYS A 1 175 ? -15.371 -1.511 -2.611 1.00 73.62 175 LYS A N 1
ATOM 1421 C CA . LYS A 1 175 ? -16.752 -1.122 -2.934 1.00 73.62 175 LYS A CA 1
ATOM 1422 C C . LYS A 1 175 ? -17.240 -2.033 -4.060 1.00 73.62 175 LYS A C 1
ATOM 1424 O O . LYS A 1 175 ? -16.603 -2.100 -5.102 1.00 73.62 175 LYS A O 1
ATOM 1429 N N . GLY A 1 176 ? -18.318 -2.779 -3.802 1.00 48.38 176 GLY A N 1
ATOM 1430 C CA . GLY A 1 176 ? -18.788 -3.895 -4.627 1.00 48.38 176 GLY A CA 1
ATOM 1431 C C . GLY A 1 176 ? -18.649 -3.669 -6.133 1.00 48.38 176 GLY A C 1
ATOM 1432 O O . GLY A 1 176 ? -19.215 -2.723 -6.658 1.00 48.38 176 GLY A O 1
ATOM 1433 N N . PHE A 1 177 ? -17.872 -4.546 -6.771 1.00 39.78 177 PHE A N 1
ATOM 1434 C CA . PHE A 1 177 ? -17.869 -4.958 -8.181 1.00 39.78 177 PHE A CA 1
ATOM 1435 C C . PHE A 1 177 ? -18.698 -4.114 -9.179 1.00 39.78 177 PHE A C 1
ATOM 1437 O O . PHE A 1 177 ? -19.570 -4.628 -9.869 1.00 39.78 177 PHE A O 1
ATOM 1444 N N . SER A 1 178 ? -18.406 -2.820 -9.288 1.00 30.00 178 SER A N 1
ATOM 1445 C CA . SER A 1 178 ? -18.777 -1.971 -10.423 1.00 30.00 178 SER A CA 1
ATOM 1446 C C . SER A 1 178 ? -17.960 -0.684 -10.373 1.00 30.00 178 SER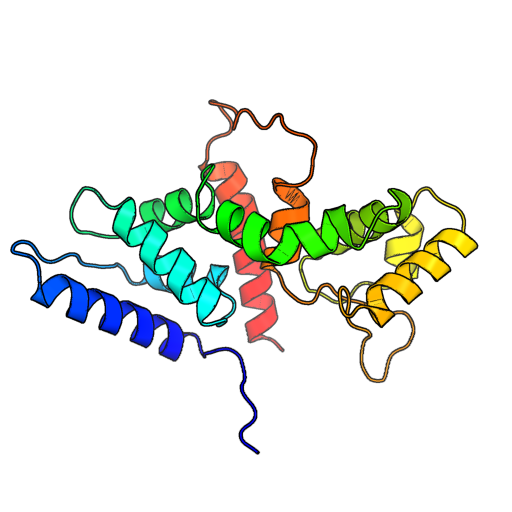 A C 1
ATOM 1448 O O . SER A 1 178 ? -18.483 0.406 -10.153 1.00 30.00 178 SER A O 1
ATOM 1450 N N . ILE A 1 179 ? -16.652 -0.807 -10.576 1.00 33.06 179 ILE A N 1
ATOM 1451 C CA . ILE A 1 179 ? -15.920 0.274 -11.221 1.00 33.06 179 ILE A CA 1
ATOM 1452 C C . ILE A 1 179 ? -15.847 -0.145 -12.686 1.00 33.06 179 ILE A C 1
ATOM 1454 O O . ILE A 1 179 ? -14.946 -0.863 -13.108 1.00 33.06 179 ILE A O 1
ATOM 1458 N N . SER A 1 180 ? -16.829 0.290 -13.482 1.00 32.47 180 SER A N 1
ATOM 1459 C CA . SER A 1 180 ? -16.420 0.842 -14.767 1.00 32.47 180 SER A CA 1
ATOM 1460 C C . SER A 1 180 ? -15.474 1.962 -14.374 1.00 32.47 180 SER A C 1
ATOM 1462 O O . SER A 1 180 ? -15.936 2.926 -13.761 1.00 32.47 180 SER A O 1
ATOM 1464 N N . ILE A 1 181 ? -14.169 1.802 -14.613 1.00 39.56 181 ILE A N 1
ATOM 1465 C CA . ILE A 1 181 ? -13.268 2.953 -14.598 1.00 39.56 181 ILE A CA 1
ATOM 1466 C C . ILE A 1 181 ? -13.961 3.894 -15.577 1.00 39.56 181 ILE A C 1
ATOM 1468 O O . ILE A 1 181 ? -14.147 3.489 -16.729 1.00 39.56 181 ILE A O 1
ATOM 1472 N N . PRO A 1 182 ? -14.553 5.007 -15.112 1.00 31.69 182 PRO A N 1
ATOM 1473 C CA . PRO A 1 182 ? -15.372 5.813 -15.989 1.00 31.69 182 PRO A CA 1
ATOM 1474 C C . PRO A 1 182 ? -14.465 6.180 -17.150 1.00 31.69 182 PRO A C 1
ATOM 1476 O O . PRO A 1 182 ? -13.398 6.752 -16.942 1.00 31.69 182 PRO A O 1
ATOM 1479 N N . SER A 1 183 ? -14.889 5.866 -18.372 1.00 38.19 183 SER A N 1
ATOM 1480 C CA . SER A 1 183 ? -14.183 6.254 -19.596 1.00 38.19 183 SER A CA 1
ATOM 1481 C C . SER A 1 183 ? -14.036 7.782 -19.728 1.00 38.19 183 SER A C 1
ATOM 1483 O O . SER A 1 183 ? -13.539 8.267 -20.735 1.00 38.19 183 SER A O 1
ATOM 1485 N N . VAL A 1 184 ? -14.514 8.538 -18.728 1.00 35.09 184 VAL A N 1
ATOM 1486 C CA . VAL A 1 184 ? -14.521 9.991 -18.609 1.00 35.09 184 VAL A CA 1
ATOM 1487 C C . VAL A 1 184 ? -14.390 10.448 -17.135 1.00 35.09 184 VAL A C 1
ATOM 1489 O O . VAL A 1 184 ? -14.993 11.442 -16.746 1.00 35.09 184 VAL A O 1
ATOM 1492 N N . VAL A 1 185 ? -13.626 9.761 -16.275 1.00 39.88 185 VAL A N 1
ATOM 1493 C CA . VAL A 1 185 ? -12.865 10.528 -15.267 1.00 39.88 185 VAL A CA 1
ATOM 1494 C C . VAL A 1 185 ? -11.457 10.536 -15.789 1.00 39.88 185 VAL A C 1
ATOM 1496 O O . VAL A 1 185 ? -10.800 9.501 -15.842 1.00 39.88 185 VAL A O 1
ATOM 1499 N N . LYS A 1 186 ? -11.075 11.714 -16.265 1.00 35.56 186 LYS A N 1
ATOM 1500 C CA . LYS A 1 186 ? -9.728 12.060 -16.669 1.00 35.56 186 LYS A CA 1
ATOM 1501 C C . LYS A 1 186 ? -8.744 11.398 -15.694 1.00 35.56 186 LYS A C 1
ATOM 1503 O O . LYS A 1 186 ? -8.794 11.743 -14.509 1.00 35.56 186 LYS A O 1
ATOM 1508 N N . PRO A 1 187 ? -7.958 10.389 -16.129 1.00 38.84 187 PRO A N 1
ATOM 1509 C CA . PRO A 1 187 ? -6.995 9.699 -15.274 1.00 38.84 187 PRO A CA 1
ATOM 1510 C C . PRO A 1 187 ? -6.177 10.686 -14.446 1.00 38.84 187 PRO A C 1
ATOM 1512 O O . PRO A 1 187 ? -5.947 10.437 -13.275 1.00 38.84 187 PRO A O 1
ATOM 1515 N N . ASP A 1 188 ? -5.902 11.858 -15.016 1.00 37.72 188 ASP A N 1
ATOM 1516 C CA . ASP A 1 188 ? -5.296 13.060 -14.457 1.00 37.72 188 ASP A CA 1
ATOM 1517 C C . ASP A 1 188 ? -5.967 13.669 -13.203 1.00 37.72 188 ASP A C 1
ATOM 1519 O O . ASP A 1 188 ? -5.244 14.247 -12.400 1.00 37.72 188 ASP A O 1
ATOM 1523 N N . GLU A 1 189 ? -7.274 13.526 -12.943 1.00 37.97 189 GLU A N 1
ATOM 1524 C CA . GLU A 1 189 ? -7.926 14.036 -11.711 1.00 37.97 189 GLU A CA 1
ATOM 1525 C C . GLU A 1 189 ? -7.868 13.046 -10.540 1.00 37.97 189 GLU A C 1
ATOM 1527 O O . GLU A 1 189 ? -7.611 13.443 -9.402 1.00 37.97 189 GLU A O 1
ATOM 1532 N N . ILE A 1 190 ? -8.065 11.748 -10.804 1.00 42.53 190 ILE A N 1
ATOM 1533 C CA . ILE A 1 190 ? -7.846 10.697 -9.796 1.00 42.53 190 ILE A CA 1
ATOM 1534 C C . ILE A 1 190 ? -6.349 10.574 -9.519 1.00 42.53 190 ILE A C 1
ATOM 1536 O O . ILE A 1 190 ? -5.967 10.443 -8.359 1.00 42.53 190 ILE A O 1
ATOM 1540 N N . MET A 1 191 ? -5.515 10.691 -10.556 1.00 41.03 191 MET A N 1
ATOM 1541 C CA . MET A 1 191 ? -4.065 10.814 -10.448 1.00 41.03 191 MET A CA 1
ATOM 1542 C C . MET A 1 191 ? -3.673 12.057 -9.686 1.00 41.03 191 MET A C 1
ATOM 1544 O O . MET A 1 191 ? -2.929 11.897 -8.743 1.00 41.03 191 MET A O 1
ATOM 1548 N N . ARG A 1 192 ? -4.183 13.260 -9.988 1.00 41.62 192 ARG A N 1
ATOM 1549 C CA . ARG A 1 192 ? -3.880 14.440 -9.161 1.00 41.62 192 ARG A CA 1
ATOM 1550 C C . ARG A 1 192 ? -4.298 14.231 -7.727 1.00 41.62 192 ARG A C 1
ATOM 1552 O O . ARG A 1 192 ? -3.508 14.494 -6.855 1.00 41.62 192 ARG A O 1
ATOM 1559 N N . HIS A 1 193 ? -5.480 13.696 -7.448 1.00 42.59 193 HIS A N 1
ATOM 1560 C CA . HIS A 1 193 ? -5.878 13.489 -6.060 1.00 42.59 193 HIS A CA 1
ATOM 1561 C C . HIS A 1 193 ? -5.042 12.407 -5.356 1.00 42.59 193 HIS A C 1
ATOM 1563 O O . HIS A 1 193 ? -4.728 12.551 -4.180 1.00 42.59 193 HIS A O 1
ATOM 1569 N N . CYS A 1 194 ? -4.669 11.328 -6.051 1.00 43.62 194 CYS A N 1
ATOM 1570 C CA . CYS A 1 194 ? -3.815 10.277 -5.498 1.00 43.62 194 CYS A CA 1
ATOM 1571 C C . CYS A 1 194 ? -2.356 10.721 -5.385 1.00 43.62 194 CYS A C 1
ATOM 1573 O O . CYS A 1 194 ? -1.723 10.359 -4.407 1.00 43.62 194 CYS A O 1
ATOM 1575 N N . LEU A 1 195 ? -1.849 11.508 -6.334 1.00 44.38 195 LEU A N 1
ATOM 1576 C CA . LEU A 1 195 ? -0.512 12.094 -6.355 1.00 44.38 195 LEU A CA 1
ATOM 1577 C C . LEU A 1 195 ? -0.424 13.240 -5.364 1.00 44.38 195 LEU A C 1
ATOM 1579 O O . LEU A 1 195 ? 0.514 13.238 -4.608 1.00 44.38 195 LEU A O 1
ATOM 1583 N N . ASP A 1 196 ? -1.389 14.149 -5.279 1.00 48.03 196 ASP A N 1
ATOM 1584 C CA . ASP A 1 196 ? -1.441 15.214 -4.272 1.00 48.03 196 ASP A CA 1
ATOM 1585 C C . ASP A 1 196 ? -1.532 14.591 -2.875 1.00 48.03 196 ASP A C 1
ATOM 1587 O O . ASP A 1 196 ? -0.783 14.985 -1.994 1.00 48.03 196 ASP A O 1
ATOM 1591 N N . GLN A 1 197 ? -2.349 13.546 -2.671 1.00 44.41 197 GLN A N 1
ATOM 1592 C CA . GLN A 1 197 ? -2.393 12.839 -1.383 1.00 44.41 197 GLN A CA 1
ATOM 1593 C C . GLN A 1 197 ? -1.140 12.005 -1.110 1.00 44.41 197 GLN A C 1
ATOM 1595 O O . GLN A 1 197 ? -0.711 11.941 0.038 1.00 44.41 197 GLN A O 1
ATOM 1600 N N . ALA A 1 198 ? -0.541 11.376 -2.124 1.00 42.41 198 ALA A N 1
ATOM 1601 C CA . ALA A 1 198 ? 0.716 10.650 -1.979 1.00 42.41 198 ALA A CA 1
ATOM 1602 C C . ALA A 1 198 ? 1.888 11.614 -1.750 1.00 42.41 198 ALA A C 1
ATOM 1604 O O . ALA A 1 198 ? 2.701 11.348 -0.884 1.00 42.41 198 ALA A O 1
ATOM 1605 N N . PHE A 1 199 ? 1.953 12.754 -2.436 1.00 43.88 199 PHE A N 1
ATOM 1606 C CA . PHE A 1 199 ? 2.949 13.813 -2.260 1.00 43.88 199 PHE A CA 1
ATOM 1607 C C . PHE A 1 199 ? 2.777 14.515 -0.916 1.00 43.88 199 PHE A C 1
ATOM 1609 O O . PHE A 1 199 ? 3.773 14.745 -0.243 1.00 43.88 199 PHE A O 1
ATOM 1616 N N . GLU A 1 200 ? 1.553 14.825 -0.483 1.00 43.91 200 GLU A N 1
ATOM 1617 C CA . GLU A 1 200 ? 1.280 15.349 0.863 1.00 43.91 200 GLU A CA 1
ATOM 1618 C C . GLU A 1 200 ? 1.689 14.339 1.943 1.00 43.91 200 GLU A C 1
ATOM 1620 O O . GLU A 1 200 ? 2.275 14.722 2.957 1.00 43.91 200 GLU A O 1
ATOM 1625 N N . PHE A 1 201 ? 1.442 13.050 1.703 1.00 43.47 201 PHE A N 1
ATOM 1626 C CA . PHE A 1 201 ? 1.889 11.955 2.559 1.00 43.47 201 PHE A CA 1
ATOM 1627 C C . PHE A 1 201 ? 3.424 11.804 2.570 1.00 43.47 201 PHE A C 1
ATOM 1629 O O . PHE A 1 201 ? 4.031 11.700 3.632 1.00 43.47 201 PHE A O 1
ATOM 1636 N N . TYR A 1 202 ? 4.088 11.882 1.417 1.00 42.91 202 TYR A N 1
ATOM 1637 C CA . TYR A 1 202 ? 5.550 11.857 1.306 1.00 42.91 202 TYR A CA 1
ATOM 1638 C C . TYR A 1 202 ? 6.193 13.077 1.982 1.00 42.91 202 TYR A C 1
ATOM 1640 O O . TYR A 1 202 ? 7.129 12.939 2.769 1.00 42.91 202 TYR A O 1
ATOM 1648 N N . ALA A 1 203 ? 5.631 14.266 1.769 1.00 41.16 203 ALA A N 1
ATOM 1649 C CA . ALA A 1 203 ? 6.072 15.507 2.399 1.00 41.16 203 ALA A CA 1
ATOM 1650 C C . ALA A 1 203 ? 5.828 15.535 3.919 1.00 41.16 203 ALA A C 1
ATOM 1652 O O . ALA A 1 203 ? 6.458 16.328 4.627 1.00 41.16 203 ALA A O 1
ATOM 1653 N N . SER A 1 204 ? 4.911 14.709 4.438 1.00 39.28 204 SER A N 1
ATOM 1654 C CA . SER A 1 204 ? 4.703 14.536 5.880 1.00 39.28 204 SER A CA 1
ATOM 1655 C C . SER A 1 204 ? 5.664 13.507 6.487 1.00 39.28 204 SER A C 1
ATOM 1657 O O . SER A 1 204 ? 6.075 13.684 7.635 1.00 39.28 204 SER A O 1
ATOM 1659 N N . MET A 1 205 ? 6.095 12.503 5.713 1.00 36.72 205 MET A N 1
ATOM 1660 C CA . MET A 1 205 ? 7.112 11.525 6.118 1.00 36.72 205 MET A CA 1
ATOM 1661 C C . MET A 1 205 ? 8.531 12.105 6.187 1.00 36.72 205 MET A C 1
ATOM 1663 O O . MET A 1 205 ? 9.270 11.736 7.091 1.00 36.72 205 MET A O 1
ATOM 1667 N N . GLU A 1 206 ? 8.914 13.041 5.312 1.00 37.69 206 GLU A N 1
ATOM 1668 C CA . GLU A 1 206 ? 10.229 13.714 5.394 1.00 37.69 206 GLU A CA 1
ATOM 1669 C C . GLU A 1 206 ? 10.376 14.654 6.608 1.00 37.69 206 GLU A C 1
ATOM 1671 O O . GLU A 1 206 ? 11.481 15.078 6.945 1.00 37.69 206 GLU A O 1
ATOM 1676 N N . LYS A 1 207 ? 9.266 15.011 7.267 1.00 37.44 207 LYS A N 1
ATOM 1677 C CA . LYS A 1 207 ? 9.241 15.940 8.411 1.00 37.44 207 LYS A CA 1
ATOM 1678 C C . LYS A 1 207 ? 9.182 15.249 9.779 1.00 37.44 207 LYS A C 1
ATOM 1680 O O . LYS A 1 207 ? 9.147 15.959 10.787 1.00 37.44 207 LYS A O 1
ATOM 1685 N N . ALA A 1 208 ? 9.126 13.918 9.824 1.00 36.56 208 ALA A N 1
ATOM 1686 C CA . ALA A 1 208 ? 9.006 13.112 11.043 1.00 36.56 208 ALA A CA 1
ATOM 1687 C C . ALA A 1 208 ? 10.299 12.343 11.338 1.00 36.56 208 ALA A C 1
ATOM 1689 O O . ALA A 1 208 ? 10.624 12.223 12.542 1.00 36.56 208 ALA A O 1
#

Sequence (208 aa):
ELELTPLSGEDVKSVIRNGLEAANAMQSTPVKITEDALDLIVGFSEGYPHFVQQFGYSSYSLDKDNLIDHQDVTDAALSKGGAFDLIGDRYYKDMYFNKIKKDAYRQVLQIMSEKWNEWISKDDIRSKFRGNKTTLDNAIRVLADRNIILRKPGKRGEYRLQWAGFAFWIKYFTKGFSISIPSVVKPDEIMRHCLDQAFEFYASMEKA

Radius of gyration: 18.61 Å; chains: 1; bounding box: 44×30×53 Å

Foldseek 3Di:
DDDDDFADLVRLLVVLVVVQVVVQVVDPQGAEEDVLLSVVLVLLQVRPPVSSVQLSVLLVVQDDPSYRYPVSSVCQCPPCVHSLNVCCVPPPCCLQPVLDPDVLLLLLLLQQLVVQFDKDFLVSSVVRRPDDPVSSVVSVVSCCVVVQWDDDPPDPRIIGGPGSSNSVCSNPPVPPDDPPVPPPPPVVVVCCVVVVVSVVVVVVVVVD

Secondary structure (DSSP, 8-state):
-----PPPHHHHHHHHHHHHHHHHTT-SS--EE-HHHHHHHHHHHTT-HHHHHHHHHHHHHH-SSSEE-HHHHHHHHHSTTSHHHHHIIIIIHIIIIII---HHHHHHHHHHHTTTTS-EEHHHHHHH--S-HHHHHHHHHHHHHTTSEEEPTT-TTEEEES-HHHHHHHHHHSSTT-----TTS-HHHHHHHHHHHHHHHHHHHTT-

pLDDT: mean 83.78, std 19.89, range [30.0, 98.31]